Protein AF-A0A956Y000-F1 (afdb_monomer)

Mean predicted aligned error: 18.55 Å

Radius of gyration: 29.84 Å; Cα contacts (8 Å, |Δi|>4): 528; chains: 1; bounding box: 68×43×87 Å

Foldseek 3Di:
DDDDDDFQQVVLVVLQVQQVVQHKDKDQDADDQAPPLADHRKIWIWGHDDPVPDDQQWWFWFQDPVRGTDIWGFQDWDQDPVAIWTFTGTQLDPDGTDIGGPVGTRTTTPWIGDPNRTDDVCSSRDHPVVSVVVNCCPPVSVVVCVLVVLLVVLVVQLVDVVSLVVLLVPCVVQKDKDWDDPVCQVLLCVQLVHPDSVVVCVVCVVAVAKIKMFIDRVPHTQWIWIKGDDPPLEIEIDDTGGHSSCPSSCVSVNRVVVNVVVSVVVVRQKYKYKDAPVPVVVVVSCVVVQWDWDPPPPPPCVPDGRIIMTMDGD

Secondary structure (DSSP, 8-state):
-------HHHHHHHHHHHHHTT--EEEE--SSTTTTTS-TT-EEEEE---GGG--TT-EEEEE-TTS-EEEEEEEEEEEETTEEEEEEE-SS--S--EEEEGGGEEEEEEEEEETTEEPPHHHHT--HHHHHHHHSS-HHHHHHHTHHHHHHHHHHHTTSHHHHHHHHHHHHTTEEEEE--GGGHHHHHHHHT-SSHHHHHHHHTT-TT-EEEEEEETTEEEEEEEEEE-STTEEEEEEEEE-GGGTTSSHHHHHHHHHHHHHHHTT-SEEEEEEETT-HHHHHHHHTTTPEEE----GGGTTT--EEEEEEE-

Sequence (314 aa):
MRTIDINHADLINLSTDVLLQGGSLQITVHGSSMQPTIYDGDVVTLIPLAIPTLQPGDIILYTSRRKHAVLHRIIQRNETQNGVSFILRGDASSKGGDEVEADRIVGIVASVERHGHIVPHNIVSKPPNTIQRLQTVNLSQIRHNIKRGILLYHTRLTNRPIYRHLAKKCFATHVYCRLATQEDIDAICKLYGYDSVDAIRSVSAGISQSITIVALLGRQIIGAVDVYPNRDKHWWISGLMVRTLYRGMGIGKRLTMVALQKATDSQADNIGLYAAHGNVPAINLYRQLGFTEVSTIDSSRKEAFDRIKMIYKF

Nearest PDB structures (foldseek):
  1y9k-assembly3_C  TM=7.933E-01  e=1.881E-08  Bacillus cereus ATCC 14579
  8iym-assembly3_C  TM=8.391E-01  e=3.743E-08  Helicobacter pylori 26695
  7rb3-assembly1_A  TM=8.425E-01  e=1.760E-07  Homo sapiens
  8iym-assembly1_A  TM=7.785E-01  e=4.446E-08  Helicobacter pylori 26695
  8iym-assembly2_B  TM=8.334E-01  e=1.662E-07  Helicobacter pylori 26695

Structure (mmCIF, N/CA/C/O backbone):
data_AF-A0A956Y000-F1
#
_entry.id   AF-A0A956Y000-F1
#
loop_
_atom_site.group_PDB
_atom_site.id
_atom_site.type_symbol
_atom_site.label_atom_id
_atom_site.label_alt_id
_atom_site.label_comp_id
_atom_site.label_asym_id
_atom_site.label_entity_id
_atom_site.label_seq_id
_atom_site.pdbx_PDB_ins_code
_atom_site.Cartn_x
_atom_site.Cartn_y
_atom_site.Cartn_z
_atom_site.occupancy
_atom_site.B_iso_or_equiv
_atom_site.auth_seq_id
_atom_site.auth_comp_id
_atom_site.auth_asym_id
_atom_site.auth_atom_id
_atom_site.pdbx_PDB_model_num
ATOM 1 N N . MET A 1 1 ? -37.047 -2.336 9.068 1.00 48.31 1 MET A N 1
ATOM 2 C CA . MET A 1 1 ? -36.666 -1.574 10.278 1.00 48.31 1 MET A CA 1
ATOM 3 C C . MET A 1 1 ? -36.835 -0.090 9.971 1.00 48.31 1 MET A C 1
ATOM 5 O O . MET A 1 1 ? -36.567 0.278 8.834 1.00 48.31 1 MET A O 1
ATOM 9 N N . ARG A 1 2 ? -37.331 0.741 10.899 1.00 49.22 2 ARG A N 1
ATOM 10 C CA . ARG A 1 2 ? -37.334 2.208 10.730 1.00 49.22 2 ARG A CA 1
ATOM 11 C C . ARG A 1 2 ? -36.132 2.768 11.486 1.00 49.22 2 ARG A C 1
ATOM 13 O O . ARG A 1 2 ? -36.054 2.565 12.692 1.00 49.22 2 ARG A O 1
ATOM 20 N N . THR A 1 3 ? -35.219 3.429 10.785 1.00 58.72 3 THR A N 1
ATOM 21 C CA . THR A 1 3 ? -34.116 4.171 11.411 1.00 58.72 3 THR A CA 1
ATOM 22 C C . THR A 1 3 ? -34.661 5.485 11.966 1.00 58.72 3 THR A C 1
ATOM 24 O O . THR A 1 3 ? -35.498 6.117 11.322 1.00 58.72 3 THR A O 1
ATOM 27 N N . ILE A 1 4 ? -34.216 5.873 13.160 1.00 70.44 4 ILE A N 1
ATOM 28 C CA . ILE A 1 4 ? -34.570 7.142 13.800 1.00 70.44 4 ILE A CA 1
ATOM 29 C C . ILE A 1 4 ? -33.256 7.832 14.155 1.00 70.44 4 ILE A C 1
ATOM 31 O O . ILE A 1 4 ? -32.492 7.307 14.965 1.00 70.44 4 ILE A O 1
ATOM 35 N N . ASP A 1 5 ? -32.998 8.988 13.549 1.00 74.00 5 ASP A N 1
ATOM 36 C CA . ASP A 1 5 ? -31.839 9.806 13.895 1.00 74.00 5 ASP A CA 1
ATOM 37 C C . ASP A 1 5 ? -32.108 10.527 15.219 1.00 74.00 5 ASP A C 1
ATOM 39 O O . ASP A 1 5 ? -33.028 11.340 15.330 1.00 74.00 5 ASP A O 1
ATOM 43 N N . ILE A 1 6 ? -31.303 10.213 16.233 1.00 79.38 6 ILE A N 1
ATOM 44 C CA . ILE A 1 6 ? -31.372 10.800 17.575 1.00 79.38 6 ILE A CA 1
ATOM 45 C C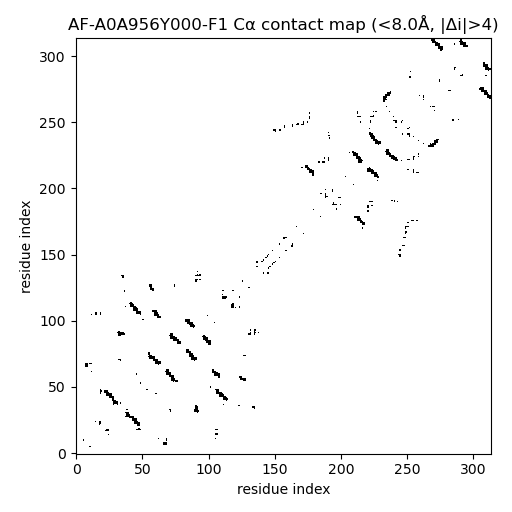 . ILE A 1 6 ? -29.996 11.324 17.985 1.00 79.38 6 ILE A C 1
ATOM 47 O O . ILE A 1 6 ? -28.962 10.793 17.576 1.00 79.38 6 ILE A O 1
ATOM 51 N N . ASN A 1 7 ? -29.964 12.388 18.790 1.00 84.94 7 ASN A N 1
ATOM 52 C CA . ASN A 1 7 ? -28.698 12.945 19.264 1.00 84.94 7 ASN A CA 1
ATOM 53 C C . ASN A 1 7 ? -28.057 12.047 20.343 1.00 84.94 7 ASN A C 1
ATOM 55 O O . ASN A 1 7 ? -28.685 11.146 20.898 1.00 84.94 7 ASN A O 1
ATOM 59 N N . HIS A 1 8 ? -26.790 12.313 20.672 1.00 85.94 8 HIS A N 1
ATOM 60 C CA . HIS A 1 8 ? -26.034 11.502 21.631 1.00 85.94 8 HIS A CA 1
ATOM 61 C C . HIS A 1 8 ? -26.642 11.420 23.042 1.00 85.94 8 HIS A C 1
ATOM 63 O O . HIS A 1 8 ? -26.410 10.419 23.714 1.00 85.94 8 HIS A O 1
ATOM 69 N N . ALA A 1 9 ? -27.359 12.446 23.513 1.00 80.94 9 ALA A N 1
ATOM 70 C CA . ALA A 1 9 ? -27.954 12.438 24.848 1.00 80.94 9 ALA A CA 1
ATOM 71 C C . ALA A 1 9 ? -29.221 11.573 24.872 1.00 80.94 9 ALA A C 1
ATOM 73 O O . ALA A 1 9 ? -29.351 10.696 25.725 1.00 80.94 9 ALA A O 1
ATOM 74 N N . ASP A 1 10 ? -30.094 11.746 23.877 1.00 82.62 10 ASP A N 1
ATOM 75 C CA . ASP A 1 10 ? -31.309 10.941 23.726 1.00 82.62 10 ASP A CA 1
ATOM 76 C C . ASP A 1 10 ? -30.976 9.466 23.470 1.00 82.62 10 ASP A C 1
ATOM 78 O O . ASP A 1 10 ? -31.623 8.582 24.028 1.00 82.62 10 ASP A O 1
ATOM 82 N N . LEU A 1 11 ? -29.909 9.190 22.709 1.00 85.06 11 LEU A N 1
ATOM 83 C CA . LEU A 1 11 ? -29.379 7.839 22.515 1.00 85.06 11 LEU A CA 1
ATOM 84 C C . LEU A 1 11 ? -28.971 7.178 23.836 1.00 85.06 11 LEU A C 1
ATOM 86 O O . LEU A 1 11 ? -29.258 5.998 24.032 1.00 85.06 11 LEU A O 1
ATOM 90 N N . ILE A 1 12 ? -28.311 7.908 24.741 1.00 86.62 12 ILE A N 1
ATOM 91 C CA . ILE A 1 12 ? -27.910 7.376 26.051 1.00 86.62 12 ILE A CA 1
ATOM 92 C C . ILE A 1 12 ? -29.128 7.111 26.929 1.00 86.62 12 ILE A C 1
ATOM 94 O O . ILE A 1 12 ? -29.213 6.027 27.502 1.00 86.62 12 ILE A O 1
ATOM 98 N N . ASN A 1 13 ? -30.078 8.045 26.994 1.00 82.38 13 ASN A N 1
ATOM 99 C CA . ASN A 1 13 ? -31.297 7.879 27.786 1.00 82.38 13 ASN A CA 1
ATOM 100 C C . ASN A 1 13 ? -32.108 6.669 27.292 1.00 82.38 13 ASN A C 1
ATOM 102 O O . ASN A 1 13 ? -32.340 5.735 28.055 1.00 82.38 13 ASN A O 1
ATOM 106 N N . LEU A 1 14 ? -32.415 6.615 25.990 1.00 79.12 14 LEU A N 1
ATOM 107 C CA . LEU A 1 14 ? -33.162 5.515 25.374 1.00 79.12 14 LEU A CA 1
ATOM 108 C C . LEU A 1 14 ? -32.456 4.162 25.541 1.00 79.12 14 LEU A C 1
ATOM 110 O O . LEU A 1 14 ? -33.105 3.161 25.838 1.00 79.12 14 LEU A O 1
ATOM 114 N N . SER A 1 15 ? -31.129 4.121 25.366 1.00 81.25 15 SER A N 1
ATOM 115 C CA . SER A 1 15 ? -30.356 2.895 25.602 1.00 81.25 15 SER A CA 1
ATOM 116 C C . SER A 1 15 ? -30.452 2.463 27.063 1.00 81.25 15 SER A C 1
ATOM 118 O O . SER A 1 15 ? -30.686 1.292 27.332 1.00 81.25 15 SER A O 1
ATOM 120 N N . THR A 1 16 ? -30.317 3.397 28.006 1.00 81.44 16 THR A N 1
ATOM 121 C CA . THR A 1 16 ? -30.394 3.107 29.444 1.00 81.44 16 THR A CA 1
ATOM 122 C C . THR A 1 16 ? -31.765 2.537 29.810 1.00 81.44 16 THR A C 1
ATOM 124 O O . THR A 1 16 ? -31.831 1.468 30.411 1.00 81.44 16 THR A O 1
ATOM 127 N N . ASP A 1 17 ? -32.854 3.174 29.372 1.00 76.44 17 ASP A N 1
ATOM 128 C CA . ASP A 1 17 ? -34.222 2.732 29.666 1.00 76.44 17 ASP A CA 1
ATOM 129 C C . ASP A 1 17 ? -34.522 1.332 29.102 1.00 76.44 17 ASP A C 1
ATOM 131 O O . ASP A 1 17 ? -35.048 0.472 29.812 1.00 76.44 17 ASP A O 1
ATOM 135 N N . VAL A 1 18 ? -34.150 1.070 27.841 1.00 73.25 18 VAL A N 1
ATOM 136 C CA . VAL A 1 18 ? -34.367 -0.234 27.187 1.00 73.25 18 VAL A CA 1
ATOM 137 C C . VAL A 1 18 ? -33.556 -1.343 27.862 1.00 73.25 18 VAL A C 1
ATOM 139 O O . VAL A 1 18 ? -34.070 -2.442 28.075 1.00 73.25 18 VAL A O 1
ATOM 142 N N . LEU A 1 19 ? -32.295 -1.071 28.208 1.00 74.06 19 LEU A N 1
ATOM 143 C CA . LEU A 1 19 ? -31.383 -2.073 28.761 1.00 74.06 19 LEU A CA 1
ATOM 144 C C . LEU A 1 19 ? -31.667 -2.351 30.248 1.00 74.06 19 LEU A C 1
ATOM 146 O O . LEU A 1 19 ? -31.573 -3.504 30.669 1.00 74.06 19 LEU A O 1
ATOM 150 N N . LEU A 1 20 ? -32.104 -1.352 31.026 1.00 70.81 20 LEU A N 1
ATOM 151 C CA . LEU A 1 20 ? -32.586 -1.546 32.404 1.00 70.81 20 LEU A CA 1
ATOM 152 C C . LEU A 1 20 ? -33.858 -2.405 32.467 1.00 70.81 20 LEU A C 1
ATOM 154 O O . LEU A 1 20 ? -34.042 -3.154 33.424 1.00 70.81 20 LEU A O 1
ATOM 158 N N . GLN A 1 21 ? -34.712 -2.348 31.441 1.00 72.25 21 GLN A N 1
ATOM 159 C CA . GLN A 1 21 ? -35.891 -3.216 31.310 1.00 72.25 21 GLN A CA 1
ATOM 160 C C . GLN A 1 21 ? -35.557 -4.638 30.815 1.00 72.25 21 GLN A C 1
ATOM 162 O O . GLN A 1 21 ? -36.461 -5.436 30.572 1.00 72.25 21 GLN A O 1
ATOM 167 N N . GLY A 1 22 ? -34.273 -4.979 30.649 1.00 63.72 22 GLY A N 1
ATOM 168 C CA . GLY A 1 22 ? -33.839 -6.282 30.140 1.00 63.72 22 GLY A CA 1
ATOM 169 C C . GLY A 1 22 ? -33.958 -6.440 28.617 1.00 63.72 22 GLY A C 1
ATOM 170 O O . GLY A 1 22 ? -33.739 -7.534 28.098 1.00 63.72 22 GLY A O 1
ATOM 171 N N . GLY A 1 23 ? -34.312 -5.371 27.897 1.00 61.09 23 GLY A N 1
ATOM 172 C CA . GLY A 1 23 ? -34.415 -5.356 26.441 1.00 61.09 23 GLY A CA 1
ATOM 173 C C . GLY A 1 23 ? -33.054 -5.338 25.743 1.00 61.09 23 GLY A C 1
ATOM 174 O O . GLY A 1 23 ? -32.001 -5.300 26.371 1.00 61.09 23 GLY A O 1
ATOM 175 N N . SER A 1 24 ? -33.073 -5.333 24.410 1.00 73.88 24 SER A N 1
ATOM 176 C CA . SER A 1 24 ? -31.879 -5.130 23.579 1.00 73.88 24 SER A CA 1
ATOM 177 C C . SER A 1 24 ? -32.138 -4.024 22.563 1.00 73.88 24 SER A C 1
ATOM 179 O O . SER A 1 24 ? -33.273 -3.851 22.114 1.00 73.88 24 SER A O 1
ATOM 181 N N . LEU A 1 25 ? -31.099 -3.269 22.206 1.00 80.38 25 LEU A N 1
ATOM 182 C CA . LEU A 1 25 ? -31.204 -2.142 21.279 1.00 80.38 25 LEU A CA 1
ATOM 183 C C . LEU A 1 25 ? -30.205 -2.294 20.133 1.00 80.38 25 LEU A C 1
ATOM 185 O O . LEU A 1 25 ? -29.027 -2.555 20.367 1.00 80.38 25 LEU A O 1
ATOM 189 N N . GLN A 1 26 ? -30.663 -2.091 18.898 1.00 84.31 26 GLN A N 1
ATOM 190 C CA . GLN A 1 26 ? -29.790 -2.004 17.729 1.00 84.31 26 GLN A CA 1
ATOM 191 C C . GLN A 1 26 ? -29.532 -0.547 17.359 1.00 84.31 26 GLN A C 1
ATOM 193 O O . GLN A 1 26 ? -30.474 0.234 17.225 1.00 84.31 26 GLN A O 1
ATOM 198 N N . ILE A 1 27 ? -28.261 -0.190 17.175 1.00 90.00 27 ILE A N 1
ATOM 199 C CA . ILE A 1 27 ? -27.838 1.170 16.820 1.00 90.00 27 ILE A CA 1
ATOM 200 C C . ILE A 1 27 ? -26.884 1.128 15.624 1.00 90.00 27 ILE A C 1
ATOM 202 O O . ILE A 1 27 ? -26.036 0.240 15.533 1.00 90.00 27 ILE A O 1
ATOM 206 N N . THR A 1 28 ? -27.019 2.083 14.702 1.00 91.00 28 THR A N 1
ATOM 207 C CA . THR A 1 28 ? -26.044 2.269 13.613 1.00 91.00 28 THR A CA 1
ATOM 208 C C . THR A 1 28 ? -24.860 3.061 14.153 1.00 91.00 28 THR A C 1
ATOM 210 O O . THR A 1 28 ? -25.041 4.073 14.831 1.00 91.00 28 THR A O 1
ATOM 213 N N . VAL A 1 29 ? -23.644 2.585 13.900 1.00 91.50 29 VAL A N 1
ATOM 214 C CA . VAL A 1 29 ? -22.420 3.200 14.414 1.00 91.50 29 VAL A CA 1
ATOM 215 C C . VAL A 1 29 ? -21.896 4.232 13.429 1.00 91.50 29 VAL A C 1
ATOM 217 O O . VAL A 1 29 ? -21.730 3.946 12.245 1.00 91.50 29 VAL A O 1
ATOM 220 N N . HIS A 1 30 ? -21.568 5.415 13.947 1.00 87.31 30 HIS A N 1
ATOM 221 C CA . HIS A 1 30 ? -20.929 6.481 13.185 1.00 87.31 30 HIS A CA 1
ATOM 222 C C . HIS A 1 30 ? -19.532 6.795 13.727 1.00 87.31 30 HIS A C 1
ATOM 224 O O . HIS A 1 30 ? -19.323 6.901 14.938 1.00 87.31 30 HIS A O 1
ATOM 230 N N . GLY A 1 31 ? -18.573 6.965 12.817 1.00 83.12 31 GLY A N 1
ATOM 231 C CA . GLY A 1 31 ? -17.178 7.286 13.110 1.00 83.12 31 GLY A CA 1
ATOM 232 C C . GLY A 1 31 ? -16.188 6.127 12.939 1.00 83.12 31 GLY A C 1
ATOM 233 O O . GLY A 1 31 ? -16.515 5.011 12.542 1.00 83.12 31 GLY A O 1
ATOM 234 N N . SER A 1 32 ? -14.912 6.413 13.215 1.00 85.31 32 SER A N 1
ATOM 235 C CA . SER A 1 32 ? -13.786 5.510 12.926 1.00 85.31 32 SER A CA 1
ATOM 236 C C . SER A 1 32 ? -13.008 5.031 14.156 1.00 85.31 32 SER A C 1
ATOM 238 O O . SER A 1 32 ? -12.028 4.301 13.998 1.00 85.31 32 SER A O 1
ATOM 240 N N . SER A 1 33 ? -13.406 5.426 15.371 1.00 86.50 33 SER A N 1
ATOM 241 C CA . SER A 1 33 ? -12.685 5.104 16.616 1.00 86.50 33 SER A CA 1
ATOM 242 C C . SER A 1 33 ? -12.686 3.618 16.969 1.00 86.50 33 SER A C 1
ATOM 244 O O . SER A 1 33 ? -11.909 3.214 17.821 1.00 86.50 33 SER A O 1
ATOM 246 N N . MET A 1 34 ? -13.532 2.796 16.341 1.00 87.69 34 MET A N 1
ATOM 247 C CA . MET A 1 34 ? -13.590 1.356 16.608 1.00 87.69 34 MET A CA 1
ATOM 248 C C . MET A 1 34 ? -13.020 0.468 15.485 1.00 87.69 34 MET A C 1
ATOM 250 O O . MET A 1 34 ? -13.133 -0.761 15.528 1.00 87.69 34 MET A O 1
ATOM 254 N N . GLN A 1 35 ? -12.340 1.056 14.494 1.00 86.50 35 GLN A N 1
ATOM 255 C CA . GLN A 1 35 ? -11.757 0.296 13.382 1.00 86.50 35 GLN A CA 1
ATOM 256 C C . GLN A 1 35 ? -10.493 -0.485 13.803 1.00 86.50 35 GLN A C 1
ATOM 258 O O . GLN A 1 35 ? -9.659 0.028 14.547 1.00 86.50 35 GLN A O 1
ATOM 263 N N . PRO A 1 36 ? -10.266 -1.719 13.309 1.00 84.88 36 PRO A N 1
ATOM 264 C CA . PRO A 1 36 ? -11.001 -2.413 12.250 1.00 84.88 36 PRO A CA 1
ATOM 265 C C . PRO A 1 36 ? -12.109 -3.350 12.768 1.00 84.88 36 PRO A C 1
ATOM 267 O O . PRO A 1 36 ? -12.564 -4.215 12.022 1.00 84.88 36 PRO A O 1
ATOM 270 N N . THR A 1 37 ? -12.504 -3.255 14.039 1.00 85.19 37 THR A N 1
ATOM 271 C CA . THR A 1 37 ? -13.524 -4.149 14.606 1.00 85.19 37 THR A CA 1
ATOM 272 C C . THR A 1 37 ? -14.914 -3.729 14.147 1.00 85.19 37 THR A C 1
ATOM 274 O O . THR A 1 37 ? -15.640 -4.548 13.583 1.00 85.19 37 THR A O 1
ATOM 277 N N . ILE A 1 38 ? -15.233 -2.446 14.329 1.00 85.94 38 ILE A N 1
ATOM 278 C CA . ILE A 1 38 ? -16.494 -1.807 13.945 1.00 85.94 38 ILE A CA 1
ATOM 279 C C . ILE A 1 38 ? -16.162 -0.648 12.995 1.00 85.94 38 ILE A C 1
ATOM 281 O O . ILE A 1 38 ? -15.224 0.116 13.244 1.00 85.94 38 ILE A O 1
ATOM 285 N N . TYR A 1 39 ? -16.898 -0.540 11.895 1.00 86.06 39 TYR A N 1
ATOM 286 C CA . TYR A 1 39 ? -16.794 0.530 10.905 1.00 86.06 39 TYR A CA 1
ATOM 287 C C . TYR A 1 39 ? -18.016 1.446 10.960 1.00 86.06 39 TYR A C 1
ATOM 289 O O . TYR A 1 39 ? -19.063 1.088 11.491 1.00 86.06 39 TYR A O 1
ATOM 297 N N . ASP A 1 40 ? -17.861 2.627 10.370 1.00 88.38 40 ASP A N 1
ATOM 298 C CA . ASP A 1 40 ? -18.968 3.530 10.073 1.00 88.38 40 ASP A CA 1
ATOM 299 C C . ASP A 1 40 ? -20.020 2.797 9.219 1.00 88.38 40 ASP A C 1
ATOM 301 O O . ASP A 1 40 ? -19.671 2.152 8.226 1.00 88.38 40 ASP A O 1
ATOM 305 N N . GLY A 1 41 ? -21.283 2.847 9.644 1.00 89.69 41 GLY A N 1
ATOM 306 C CA . GLY A 1 41 ? -22.400 2.136 9.020 1.00 89.69 41 GLY A CA 1
ATOM 307 C C . GLY A 1 41 ? -22.609 0.682 9.470 1.00 89.69 41 GLY A C 1
ATOM 308 O O . GLY A 1 41 ? -23.603 0.082 9.063 1.00 89.69 41 GLY A O 1
ATOM 309 N N . ASP A 1 42 ? -21.742 0.104 10.313 1.00 92.00 42 ASP A N 1
ATOM 310 C CA . ASP A 1 42 ? -22.055 -1.171 10.978 1.00 92.00 42 ASP A CA 1
ATOM 311 C C . ASP A 1 42 ? -23.216 -0.976 11.974 1.00 92.00 42 ASP A C 1
ATOM 313 O O . ASP A 1 42 ? -23.326 0.065 12.629 1.00 92.00 42 ASP A O 1
ATOM 317 N N . VAL A 1 43 ? -24.052 -2.000 12.148 1.00 89.69 43 VAL A N 1
ATOM 318 C CA . VAL A 1 43 ? -25.107 -2.025 13.175 1.00 89.69 43 VAL A CA 1
ATOM 319 C C . VAL A 1 43 ? -24.620 -2.854 14.358 1.00 89.69 43 VAL A C 1
ATOM 321 O O . VAL A 1 43 ? -24.122 -3.961 14.171 1.00 89.69 43 VAL A O 1
ATOM 324 N N . VAL A 1 44 ? -24.759 -2.354 15.586 1.00 91.12 44 VAL A N 1
ATOM 325 C CA . VAL A 1 44 ? -24.415 -3.116 16.798 1.00 91.12 44 VAL A CA 1
ATOM 326 C C . VAL A 1 44 ? -25.641 -3.384 17.650 1.00 91.12 44 VAL A C 1
ATOM 328 O O . VAL A 1 44 ? -26.490 -2.510 17.813 1.00 91.12 44 VAL A O 1
ATOM 331 N N . THR A 1 45 ? -25.714 -4.591 18.213 1.00 82.56 45 THR A N 1
ATOM 332 C CA . THR A 1 45 ? -26.757 -4.971 19.173 1.00 82.56 45 THR A CA 1
ATOM 333 C C . THR A 1 45 ? -26.207 -4.837 20.587 1.00 82.56 45 THR A C 1
ATOM 335 O O . THR A 1 45 ? -25.252 -5.527 20.952 1.00 82.56 45 THR A O 1
ATOM 338 N N . LEU A 1 46 ? -26.815 -3.957 21.376 1.00 81.88 46 LEU A N 1
ATOM 339 C CA . LEU A 1 46 ? -26.551 -3.769 22.798 1.00 81.88 46 LEU A CA 1
ATOM 340 C C . LEU A 1 46 ? -27.486 -4.653 23.624 1.00 81.88 46 LEU A C 1
ATOM 342 O O . LEU A 1 46 ? -28.679 -4.734 23.325 1.00 81.88 46 LEU A O 1
ATOM 346 N N . ILE A 1 47 ? -26.946 -5.282 24.666 1.00 73.44 47 ILE A N 1
ATOM 347 C CA . ILE A 1 47 ? -27.696 -6.094 25.634 1.00 73.44 47 ILE A CA 1
ATOM 348 C C . ILE A 1 47 ? -27.452 -5.601 27.071 1.00 73.44 47 ILE A C 1
ATOM 350 O O . ILE A 1 47 ? -26.474 -4.874 27.306 1.00 73.44 47 ILE A O 1
ATOM 354 N N . PRO A 1 48 ? -28.325 -5.965 28.032 1.00 70.50 48 PRO A N 1
ATOM 355 C CA . PRO A 1 48 ? -28.171 -5.591 29.431 1.00 70.50 48 PRO A CA 1
ATOM 356 C C . PRO A 1 48 ? -26.850 -6.119 29.986 1.00 70.50 48 PRO A C 1
ATOM 358 O O . PRO A 1 48 ? -26.382 -7.197 29.612 1.00 70.50 48 PRO A O 1
ATOM 361 N N . LEU A 1 49 ? -26.248 -5.351 30.887 1.00 71.06 49 LEU A N 1
ATOM 362 C CA . LEU A 1 49 ? -24.930 -5.638 31.439 1.00 71.06 49 LEU A CA 1
ATOM 363 C C . LEU A 1 49 ? -25.013 -6.011 32.919 1.00 71.06 49 LEU A C 1
ATOM 365 O O . LEU A 1 49 ? -25.768 -5.416 33.685 1.00 71.06 49 LEU A O 1
ATOM 369 N N . ALA A 1 50 ? -24.164 -6.943 33.340 1.00 65.00 50 ALA A N 1
ATOM 370 C CA . ALA A 1 50 ? -23.843 -7.150 34.743 1.00 65.00 50 ALA A CA 1
ATOM 371 C C . ALA A 1 50 ? -22.394 -6.695 34.964 1.00 65.00 50 ALA A C 1
ATOM 373 O O . ALA A 1 50 ? -21.468 -7.281 34.413 1.00 65.00 50 ALA A O 1
ATOM 374 N N . ILE A 1 51 ? -22.170 -5.654 35.774 1.00 66.25 51 ILE A N 1
ATOM 375 C CA . ILE A 1 51 ? -20.816 -5.127 36.042 1.00 66.25 51 ILE A CA 1
ATOM 376 C C . ILE A 1 51 ? -19.808 -6.218 36.483 1.00 66.25 51 ILE A C 1
ATOM 378 O O . ILE A 1 51 ? -18.665 -6.164 36.022 1.00 66.25 51 ILE A O 1
ATOM 382 N N . PRO A 1 52 ? -20.179 -7.238 37.293 1.00 60.69 52 PRO A N 1
ATOM 383 C CA . PRO A 1 52 ? -19.269 -8.334 37.644 1.00 60.69 52 PRO A CA 1
ATOM 384 C C . PRO A 1 52 ? -18.834 -9.223 36.470 1.00 60.69 52 PRO A C 1
ATOM 386 O O . PRO A 1 52 ? -17.825 -9.913 36.589 1.00 60.69 52 PRO A O 1
ATOM 389 N N . THR A 1 53 ? -19.570 -9.240 35.352 1.00 71.88 53 THR A N 1
ATOM 390 C CA . THR A 1 53 ? -19.241 -10.071 34.180 1.00 71.88 53 THR A CA 1
ATOM 391 C C . THR A 1 53 ? -18.413 -9.336 33.128 1.00 71.88 53 THR A C 1
ATOM 393 O O . THR A 1 53 ? -17.985 -9.979 32.176 1.00 71.88 53 THR A O 1
ATOM 396 N N . LEU A 1 54 ? -18.178 -8.025 33.277 1.00 80.94 54 LEU A N 1
ATOM 397 C CA . LEU A 1 54 ? -17.382 -7.234 32.332 1.00 80.94 54 LEU A CA 1
ATOM 398 C C . LEU A 1 54 ? -15.889 -7.576 32.419 1.00 80.94 54 LEU A C 1
ATOM 400 O O . LEU A 1 54 ? -15.280 -7.494 33.489 1.00 80.94 54 LEU A O 1
ATOM 404 N N . GLN A 1 55 ? -15.280 -7.898 31.279 1.00 80.81 55 GLN A N 1
ATOM 405 C CA . GLN A 1 55 ? -13.888 -8.332 31.171 1.00 80.81 55 GLN A CA 1
ATOM 406 C C . GLN A 1 55 ? -13.075 -7.498 30.162 1.00 80.81 55 GLN A C 1
ATOM 408 O O . GLN A 1 55 ? -13.616 -6.950 29.198 1.00 80.81 55 GLN A O 1
ATOM 413 N N . PRO A 1 56 ? -11.740 -7.408 30.333 1.00 86.12 56 PRO A N 1
ATOM 414 C CA . PRO A 1 56 ? -10.852 -6.856 29.315 1.00 86.12 56 PRO A CA 1
ATOM 415 C C . PRO A 1 56 ? -11.003 -7.591 27.977 1.00 86.12 56 PRO A C 1
ATOM 417 O O . PRO A 1 56 ? -10.702 -8.778 27.864 1.00 86.12 56 PRO A O 1
ATOM 420 N N . GLY A 1 57 ? -11.437 -6.866 26.950 1.00 82.88 57 GLY A N 1
ATOM 421 C CA . GLY A 1 57 ? -11.841 -7.424 25.663 1.00 82.88 57 GLY A CA 1
ATOM 422 C C . GLY A 1 57 ? -13.268 -7.054 25.268 1.00 82.88 57 GLY A C 1
ATOM 423 O O . GLY A 1 57 ? -13.510 -6.923 24.071 1.00 82.88 57 GLY A O 1
ATOM 424 N N . ASP A 1 58 ? -14.170 -6.800 26.216 1.00 85.25 58 ASP A N 1
ATOM 425 C CA . ASP A 1 58 ? -15.551 -6.413 25.907 1.00 85.25 58 ASP A CA 1
ATOM 426 C C . ASP A 1 58 ? -15.624 -5.029 25.253 1.00 85.25 58 ASP A C 1
ATOM 428 O O . ASP A 1 58 ? -14.786 -4.160 25.507 1.00 85.25 58 ASP A O 1
ATOM 432 N N . ILE A 1 59 ? -16.639 -4.812 24.412 1.00 91.69 59 ILE A N 1
ATOM 433 C CA . ILE A 1 59 ? -16.962 -3.500 23.839 1.00 91.69 59 ILE A CA 1
ATOM 434 C C . ILE A 1 59 ? -18.245 -3.012 24.495 1.00 91.69 59 ILE A C 1
ATOM 436 O O . ILE A 1 59 ? -19.256 -3.712 24.477 1.00 91.69 59 ILE A O 1
ATOM 440 N N . ILE A 1 60 ? -18.207 -1.804 25.044 1.00 92.31 60 ILE A N 1
ATOM 441 C CA . ILE A 1 60 ? -19.316 -1.224 25.796 1.00 92.31 60 ILE A CA 1
ATOM 442 C C . ILE A 1 60 ? -19.703 0.149 25.252 1.00 92.31 60 ILE A C 1
ATOM 444 O O . ILE A 1 60 ? -18.852 0.908 24.783 1.00 92.31 60 ILE A O 1
ATOM 448 N N . LEU A 1 61 ? -20.993 0.468 25.353 1.00 93.06 61 LEU A N 1
ATOM 449 C CA . LEU A 1 61 ? -21.502 1.828 25.237 1.00 93.06 61 LEU A CA 1
ATOM 450 C C . LEU A 1 61 ? -21.335 2.524 26.590 1.00 93.06 61 LEU A C 1
ATOM 452 O O . LEU A 1 61 ? -21.783 2.003 27.611 1.00 93.06 61 LEU A O 1
ATOM 456 N N . TYR A 1 62 ? -20.725 3.706 26.598 1.00 93.12 62 TYR A N 1
ATOM 457 C CA . TYR A 1 62 ? -20.588 4.537 27.793 1.00 93.12 62 TYR A CA 1
ATOM 458 C C . TYR A 1 62 ? -20.809 6.020 27.484 1.00 93.12 62 TYR A C 1
ATOM 460 O O . TYR A 1 62 ? -20.685 6.478 26.343 1.00 93.12 62 TYR A O 1
ATOM 468 N N . THR A 1 63 ? -21.096 6.790 28.533 1.00 91.31 63 THR A N 1
ATOM 469 C CA . THR A 1 63 ? -21.195 8.251 28.447 1.00 91.31 63 THR A CA 1
ATOM 470 C C . THR A 1 63 ? -19.824 8.886 28.666 1.00 91.31 63 THR A C 1
ATOM 472 O O . THR A 1 63 ? -19.301 8.911 29.785 1.00 91.31 63 THR A O 1
ATOM 475 N N . SER A 1 64 ? -19.230 9.451 27.613 1.00 88.31 64 SER A N 1
ATOM 476 C CA . SER A 1 64 ? -17.942 10.164 27.681 1.00 88.31 64 SER A CA 1
ATOM 477 C C . SER A 1 64 ? -18.004 11.443 28.534 1.00 88.31 64 SER A C 1
ATOM 479 O O . SER A 1 64 ? -19.080 11.953 28.847 1.00 88.31 64 SER A O 1
ATOM 481 N N . ARG A 1 65 ? -16.847 12.019 28.915 1.00 83.81 65 ARG A N 1
ATOM 482 C CA . ARG A 1 65 ? -16.801 13.252 29.746 1.00 83.81 65 ARG A CA 1
ATOM 483 C C . ARG A 1 65 ? -17.489 14.461 29.088 1.00 83.81 65 ARG A C 1
ATOM 485 O O . ARG A 1 65 ? -17.850 15.399 29.785 1.00 83.81 65 ARG A O 1
ATOM 492 N N . ARG A 1 66 ? -17.701 14.427 27.766 1.00 82.81 66 ARG A N 1
ATOM 493 C CA . ARG A 1 66 ? -18.415 15.458 26.992 1.00 82.81 66 ARG A CA 1
ATOM 494 C C . ARG A 1 66 ? -19.915 15.164 26.818 1.00 82.81 66 ARG A C 1
ATOM 496 O O . ARG A 1 66 ? -20.549 15.811 25.998 1.00 82.81 66 ARG A O 1
ATOM 503 N N . LYS A 1 67 ? -20.473 14.191 27.554 1.00 82.88 67 LYS A N 1
ATOM 504 C CA . LYS A 1 67 ? -21.855 13.681 27.411 1.00 82.88 67 LYS A CA 1
ATOM 505 C C . LYS A 1 67 ? -22.184 13.102 26.025 1.00 82.88 67 LYS A C 1
ATOM 507 O O . LYS A 1 67 ? -23.344 13.046 25.636 1.00 82.88 67 LYS A O 1
ATOM 512 N N . HIS A 1 68 ? -21.175 12.662 25.271 1.00 87.38 68 HIS A N 1
ATOM 513 C CA . HIS A 1 68 ? -21.402 11.932 24.021 1.00 87.38 68 HIS A CA 1
ATOM 514 C C . HIS A 1 68 ? -21.465 10.427 24.293 1.00 87.38 68 HIS A C 1
ATOM 516 O O . HIS A 1 68 ? -20.659 9.921 25.083 1.00 87.38 68 HIS A O 1
ATOM 522 N N . ALA A 1 69 ? -22.363 9.740 23.589 1.00 90.00 69 ALA A N 1
ATOM 523 C CA . ALA A 1 69 ? -22.421 8.288 23.492 1.00 90.00 69 ALA A CA 1
ATOM 524 C C . ALA A 1 69 ? -21.183 7.764 22.752 1.00 90.00 69 ALA A C 1
ATOM 526 O O . ALA A 1 69 ? -20.925 8.186 21.623 1.00 90.00 69 ALA A O 1
ATOM 527 N N . VAL A 1 70 ? -20.409 6.873 23.375 1.00 93.00 70 VAL A N 1
ATOM 528 C CA . VAL A 1 70 ? -19.179 6.326 22.785 1.00 93.00 70 VAL A CA 1
ATOM 529 C C . VAL A 1 70 ? -19.129 4.814 22.982 1.00 93.00 70 VAL A C 1
ATOM 531 O O . VAL A 1 70 ? -19.369 4.317 24.078 1.00 93.00 70 VAL A O 1
ATOM 534 N N . LEU A 1 71 ? -18.794 4.088 21.914 1.00 93.31 71 LEU A N 1
ATOM 535 C CA . LEU A 1 71 ? -18.451 2.667 21.960 1.00 93.31 71 LEU A CA 1
ATOM 536 C C . LEU A 1 71 ? -16.935 2.535 22.064 1.00 93.31 71 LEU A C 1
ATOM 538 O O . LEU A 1 71 ? -16.246 2.950 21.137 1.00 93.31 71 LEU A O 1
ATOM 542 N N . HIS A 1 72 ? -16.418 1.949 23.144 1.00 93.44 72 HIS A N 1
ATOM 543 C CA . HIS A 1 72 ? -14.993 1.629 23.295 1.00 93.44 72 HIS A CA 1
ATOM 544 C C . HIS A 1 72 ? -14.792 0.250 23.932 1.00 93.44 72 HIS A C 1
ATOM 546 O O . HIS A 1 72 ? -15.694 -0.319 24.546 1.00 93.44 72 HIS A O 1
ATOM 552 N N . ARG A 1 73 ? -13.583 -0.291 23.775 1.00 92.00 73 ARG A N 1
ATOM 553 C CA . ARG A 1 73 ? -13.170 -1.576 24.335 1.00 92.00 73 ARG A CA 1
ATOM 554 C C . ARG A 1 73 ? -12.605 -1.415 25.741 1.00 92.00 73 ARG A C 1
ATOM 556 O O . ARG A 1 73 ? -11.778 -0.531 25.973 1.00 92.00 73 ARG A O 1
ATOM 563 N N . ILE A 1 74 ? -12.971 -2.318 26.646 1.00 91.12 74 ILE A N 1
ATOM 564 C CA . ILE A 1 74 ? -12.334 -2.460 27.956 1.00 91.12 74 ILE A CA 1
ATOM 565 C C . ILE A 1 74 ? -10.916 -3.003 27.750 1.00 91.12 74 ILE A C 1
ATOM 567 O O . ILE A 1 74 ? -10.725 -4.113 27.254 1.00 91.12 74 ILE A O 1
ATOM 571 N N . ILE A 1 75 ? -9.906 -2.221 28.128 1.00 89.38 75 ILE A N 1
ATOM 572 C CA . ILE A 1 75 ? -8.491 -2.620 28.067 1.00 89.38 75 ILE A CA 1
ATOM 573 C C . ILE A 1 75 ? -8.013 -3.147 29.421 1.00 89.38 75 ILE A C 1
ATOM 575 O O . ILE A 1 75 ? -7.173 -4.043 29.471 1.00 89.38 75 ILE A O 1
ATOM 579 N N . GLN A 1 76 ? -8.560 -2.601 30.507 1.00 89.50 76 GLN A N 1
ATOM 580 C CA . GLN A 1 76 ? -8.228 -2.947 31.883 1.00 89.50 76 GLN A CA 1
ATOM 581 C C . GLN A 1 76 ? -9.445 -2.686 32.779 1.00 89.50 76 GLN A C 1
ATOM 583 O O . GLN A 1 76 ? -10.196 -1.739 32.542 1.00 89.50 76 GLN A O 1
ATOM 588 N N . ARG A 1 77 ? -9.622 -3.528 33.798 1.00 90.00 77 ARG A N 1
ATOM 589 C CA . ARG A 1 77 ? -10.606 -3.384 34.877 1.00 90.00 77 ARG A CA 1
ATOM 590 C C . ARG A 1 77 ? -9.826 -3.152 36.166 1.00 90.00 77 ARG A C 1
ATOM 592 O O . ARG A 1 77 ? -8.923 -3.932 36.462 1.00 90.00 77 ARG A O 1
ATOM 599 N N . ASN A 1 78 ? -10.152 -2.089 36.887 1.00 89.56 78 ASN A N 1
ATOM 600 C CA . ASN A 1 78 ? -9.545 -1.727 38.159 1.00 89.56 78 ASN A CA 1
ATOM 601 C C . ASN A 1 78 ? -10.592 -1.919 39.257 1.00 89.56 78 ASN A C 1
ATOM 603 O O . ASN A 1 78 ? -11.692 -1.378 39.167 1.00 89.56 78 ASN A O 1
ATOM 607 N N . GLU A 1 79 ? -10.250 -2.662 40.303 1.00 90.19 79 GLU A N 1
ATOM 608 C CA . GLU A 1 79 ? -11.054 -2.730 41.524 1.00 90.19 79 GLU A CA 1
ATOM 609 C C . GLU A 1 79 ? -10.303 -2.006 42.639 1.00 90.19 79 GLU A C 1
ATOM 611 O O . GLU A 1 79 ? -9.114 -2.241 42.863 1.00 90.19 79 GLU A O 1
ATOM 616 N N . THR A 1 80 ? -10.994 -1.105 43.328 1.00 81.75 80 THR A N 1
ATOM 617 C CA . THR A 1 80 ? -10.470 -0.364 44.477 1.00 81.75 80 THR A CA 1
ATOM 618 C C . THR A 1 80 ? -11.474 -0.428 45.624 1.00 81.75 80 THR A C 1
ATOM 620 O O . THR A 1 80 ? -12.626 -0.814 45.435 1.00 81.75 80 THR A O 1
ATOM 623 N N . GLN A 1 81 ? -11.074 0.014 46.818 1.00 78.81 81 GLN A N 1
ATOM 624 C CA . GLN A 1 81 ? -11.996 0.143 47.956 1.00 78.81 81 GLN A CA 1
ATOM 625 C C . GLN A 1 81 ? -13.167 1.111 47.685 1.00 78.81 81 GLN A C 1
ATOM 627 O O . GLN A 1 81 ? -14.187 1.025 48.360 1.00 78.81 81 GLN A O 1
ATOM 632 N N . ASN A 1 82 ? -13.039 1.993 46.685 1.00 75.06 82 ASN A N 1
ATOM 633 C CA . ASN A 1 82 ? -14.039 3.001 46.333 1.00 75.06 82 ASN A CA 1
ATOM 634 C C . 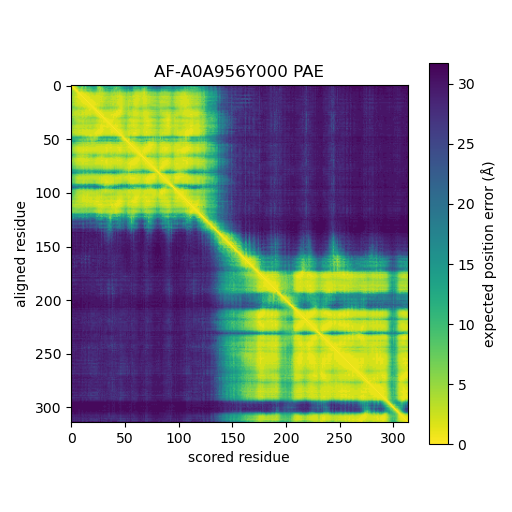ASN A 1 82 ? -14.973 2.572 45.184 1.00 75.06 82 ASN A C 1
ATOM 636 O O . ASN A 1 82 ? -15.884 3.323 44.847 1.00 75.06 82 ASN A O 1
ATOM 640 N N . GLY A 1 83 ? -14.759 1.400 44.571 1.00 85.44 83 GLY A N 1
ATOM 641 C CA . GLY A 1 83 ? -15.568 0.911 43.451 1.00 85.44 83 GLY A CA 1
ATOM 642 C C . GLY A 1 83 ? -14.758 0.285 42.313 1.00 85.44 83 GLY A C 1
ATOM 643 O O . GLY A 1 83 ? -13.574 -0.033 42.460 1.00 85.44 83 GLY A O 1
ATOM 644 N N . VAL A 1 84 ? -15.429 0.100 41.172 1.00 89.50 84 VAL A N 1
ATOM 645 C CA . VAL A 1 84 ? -14.876 -0.511 39.954 1.00 89.50 84 VAL A CA 1
ATOM 646 C C . VAL A 1 84 ? -14.790 0.536 38.844 1.00 89.50 84 VAL A C 1
ATOM 648 O O . VAL A 1 84 ? -15.824 1.020 38.376 1.00 89.50 84 VAL A O 1
ATOM 651 N N . SER A 1 85 ? -13.571 0.816 38.381 1.00 92.25 85 SER A N 1
ATOM 652 C CA . SER A 1 85 ? -13.309 1.654 37.206 1.00 92.25 85 SER A CA 1
ATOM 653 C C . SER A 1 85 ? -12.770 0.808 36.048 1.00 92.25 85 SER A C 1
ATOM 655 O O . SER A 1 85 ? -12.232 -0.292 36.222 1.00 92.25 85 SER A O 1
ATOM 657 N N . PHE A 1 86 ? -12.925 1.308 34.827 1.00 91.81 86 PHE A N 1
ATOM 658 C CA . PHE A 1 86 ? -12.466 0.646 33.614 1.00 91.81 86 PHE A CA 1
ATOM 659 C C . PHE A 1 86 ? -11.639 1.610 32.767 1.00 91.81 86 PHE A C 1
ATOM 661 O O . PHE A 1 86 ? -12.023 2.762 32.561 1.00 91.81 86 PHE A O 1
ATOM 668 N N . ILE A 1 87 ? -10.521 1.123 32.225 1.00 92.38 87 ILE A N 1
ATOM 669 C CA . ILE A 1 87 ? -9.746 1.852 31.219 1.00 92.38 87 ILE A CA 1
ATOM 670 C C . ILE A 1 87 ? -10.289 1.474 29.848 1.00 92.38 87 ILE A C 1
ATOM 672 O O . ILE A 1 87 ? -10.045 0.373 29.342 1.00 92.38 87 ILE A O 1
ATOM 676 N N . LEU A 1 88 ? -11.026 2.402 29.251 1.00 91.88 88 LEU A N 1
ATOM 677 C CA . LEU A 1 88 ? -11.657 2.245 27.952 1.00 91.88 88 LEU A CA 1
ATOM 678 C C . LEU A 1 88 ? -10.778 2.843 26.863 1.00 91.88 88 LEU A C 1
ATOM 680 O O . LEU A 1 88 ? -10.165 3.899 27.030 1.00 91.88 88 LEU A O 1
ATOM 684 N N . ARG A 1 89 ? -10.718 2.183 25.712 1.00 89.38 89 ARG A N 1
ATOM 685 C CA . ARG A 1 89 ? -10.001 2.705 24.551 1.00 89.38 89 ARG A CA 1
ATOM 686 C C . ARG A 1 89 ? -10.742 2.363 23.281 1.00 89.38 89 ARG A C 1
ATOM 688 O O . ARG A 1 89 ? -11.278 1.264 23.137 1.00 89.38 89 ARG A O 1
ATOM 695 N N . GLY A 1 90 ? -10.698 3.289 22.335 1.00 88.19 90 GLY A N 1
ATOM 696 C CA . GLY A 1 90 ? -10.970 2.946 20.957 1.00 88.19 90 GLY A CA 1
ATOM 697 C C . GLY A 1 90 ? -10.068 1.811 20.501 1.00 88.19 90 GLY A C 1
ATOM 698 O O . GLY A 1 90 ? -8.898 1.700 20.878 1.00 88.19 90 GLY A O 1
ATOM 699 N N . ASP A 1 91 ? -10.612 1.028 19.590 1.00 85.50 91 ASP A N 1
ATOM 700 C CA . ASP A 1 91 ? -9.784 0.456 18.552 1.00 85.50 91 ASP A CA 1
ATOM 701 C C . ASP A 1 91 ? -9.155 1.624 17.710 1.00 85.50 91 ASP A C 1
ATOM 703 O O . ASP A 1 91 ? -9.265 2.806 18.047 1.00 85.50 91 ASP A O 1
ATOM 707 N N . ALA A 1 92 ? -8.338 1.338 16.698 1.00 79.00 92 ALA A N 1
ATOM 708 C CA . ALA A 1 92 ? -7.433 2.270 15.987 1.00 79.00 92 ALA A CA 1
ATOM 709 C C . ALA A 1 92 ? -6.406 3.089 16.830 1.00 79.00 92 ALA A C 1
ATOM 711 O O . ALA A 1 92 ? -5.371 3.499 16.298 1.00 79.00 92 ALA A O 1
ATOM 712 N N . SER A 1 93 ? -6.648 3.335 18.120 1.00 77.50 93 SER A N 1
ATOM 713 C CA . SER A 1 93 ? -5.967 4.327 18.959 1.00 77.50 93 SER A CA 1
ATOM 714 C C . SER A 1 93 ? -4.772 3.718 19.695 1.00 77.50 93 SER A C 1
ATOM 716 O O . SER A 1 93 ? -4.917 2.870 20.573 1.00 77.50 93 SER A O 1
ATOM 718 N N . SER A 1 94 ? -3.559 4.164 19.363 1.00 58.12 94 SER A N 1
ATOM 719 C CA . SER A 1 94 ? -2.314 3.559 19.867 1.00 58.12 94 SER A CA 1
ATOM 720 C C . SER A 1 94 ? -1.817 4.098 21.217 1.00 58.12 94 SER A C 1
ATOM 722 O O . SER A 1 94 ? -0.883 3.533 21.787 1.00 58.12 94 SER A O 1
ATOM 724 N N . LYS A 1 95 ? -2.411 5.179 21.740 1.00 61.78 95 LYS A N 1
ATOM 725 C CA . LYS A 1 95 ? -2.064 5.820 23.022 1.00 61.78 95 LYS A CA 1
ATOM 726 C C . LYS A 1 95 ? -3.315 6.404 23.689 1.00 61.78 95 LYS A C 1
ATOM 728 O O . LYS A 1 95 ? -4.276 6.726 22.999 1.00 61.78 95 LYS A O 1
ATOM 733 N N . GLY A 1 96 ? -3.257 6.591 25.009 1.00 67.56 96 GLY A N 1
ATOM 734 C CA . GLY A 1 96 ? -4.362 7.128 25.814 1.00 67.56 96 GLY A CA 1
ATOM 735 C C . GLY A 1 96 ? -5.405 6.077 26.200 1.00 67.56 96 GLY A C 1
ATOM 736 O O . GLY A 1 96 ? -5.308 4.913 25.820 1.00 67.56 96 GLY A O 1
ATOM 737 N N . GLY A 1 97 ? -6.384 6.476 26.997 1.00 76.81 97 GLY A N 1
ATOM 738 C CA . GLY A 1 97 ? -7.510 5.655 27.435 1.00 76.81 97 GLY A CA 1
ATOM 739 C C . GLY A 1 97 ? -8.340 6.466 28.419 1.00 76.81 97 GLY A C 1
ATOM 740 O O . GLY A 1 97 ? -7.767 7.175 29.245 1.00 76.81 97 GLY A O 1
ATOM 741 N N . ASP A 1 98 ? -9.659 6.398 28.300 1.00 85.25 98 ASP A N 1
ATOM 742 C CA . ASP A 1 98 ? -10.561 7.050 29.241 1.00 85.25 98 ASP A CA 1
ATOM 743 C C . ASP A 1 98 ? -10.715 6.142 30.460 1.00 85.25 98 ASP A C 1
ATOM 745 O O . ASP A 1 98 ? -11.172 5.009 30.326 1.00 85.25 98 ASP A O 1
ATOM 749 N N . GLU A 1 99 ? -10.365 6.634 31.648 1.00 91.75 99 GLU A N 1
ATOM 750 C CA . GLU A 1 99 ? -10.819 6.009 32.890 1.00 91.75 99 GLU A CA 1
ATOM 751 C C . GLU A 1 99 ? -12.272 6.413 33.158 1.00 91.75 99 GLU A C 1
ATOM 753 O O . GLU A 1 99 ? -12.618 7.606 33.147 1.00 91.75 99 GLU A O 1
ATOM 758 N N . VAL A 1 100 ? -13.121 5.398 33.322 1.00 91.75 100 VAL A N 1
ATOM 759 C CA . VAL A 1 100 ? -14.577 5.508 33.405 1.00 91.75 100 VAL A CA 1
ATOM 760 C C . VAL A 1 100 ? -15.088 4.602 34.518 1.00 91.75 100 VAL A C 1
ATOM 762 O O . VAL A 1 100 ? -14.820 3.402 34.525 1.00 91.75 100 VAL A O 1
ATOM 765 N N . GLU A 1 101 ? -15.836 5.190 35.444 1.00 91.56 101 GLU A N 1
ATOM 766 C CA . GLU A 1 101 ? -16.524 4.477 36.519 1.00 91.56 101 GLU A CA 1
ATOM 767 C C . GLU A 1 101 ? -17.672 3.606 35.982 1.00 91.56 101 GLU A C 1
ATOM 769 O O . GLU A 1 101 ? -18.273 3.902 34.943 1.00 91.56 101 GLU A O 1
ATOM 774 N N . ALA A 1 102 ? -17.981 2.524 36.700 1.00 88.06 102 ALA A N 1
ATOM 775 C CA . ALA A 1 102 ? -19.013 1.554 36.328 1.00 88.06 102 ALA A CA 1
ATOM 776 C C . ALA A 1 102 ? -20.408 2.164 36.066 1.00 88.06 102 ALA A C 1
ATOM 778 O O . ALA A 1 102 ? -21.144 1.656 35.223 1.00 88.06 102 ALA A O 1
ATOM 779 N N . ASP A 1 103 ? -20.761 3.253 36.753 1.00 88.12 103 ASP A N 1
ATOM 780 C CA . ASP A 1 103 ? -22.059 3.944 36.670 1.00 88.12 103 ASP A CA 1
ATOM 781 C C . ASP A 1 103 ? -22.318 4.646 35.324 1.00 88.12 103 ASP A C 1
ATOM 783 O O . ASP A 1 103 ? -23.458 4.954 34.980 1.00 88.12 103 ASP A O 1
ATOM 787 N N . ARG A 1 104 ? -21.267 4.890 34.536 1.00 89.62 104 ARG A N 1
ATOM 788 C CA . ARG A 1 104 ? -21.344 5.560 33.227 1.00 89.62 104 ARG A CA 1
ATOM 789 C C . ARG A 1 104 ? -21.410 4.596 32.049 1.00 89.62 104 ARG A C 1
ATOM 791 O O . ARG A 1 104 ? -21.451 5.053 30.899 1.00 89.62 104 ARG A O 1
ATOM 798 N N . ILE A 1 105 ? -21.390 3.295 32.328 1.00 90.12 105 ILE A N 1
ATOM 799 C CA . ILE A 1 105 ? -21.539 2.220 31.351 1.00 90.12 105 ILE A CA 1
ATOM 800 C C . ILE A 1 105 ? -23.033 1.958 31.144 1.00 90.12 105 ILE A C 1
ATOM 802 O O . ILE A 1 105 ? -23.777 1.776 32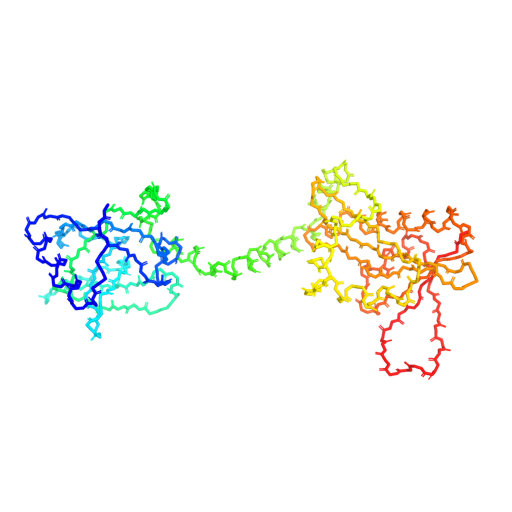.099 1.00 90.12 105 ILE A O 1
ATOM 806 N N . VAL A 1 106 ? -23.461 1.938 29.883 1.00 88.12 106 VAL A N 1
ATOM 807 C CA . VAL A 1 106 ? -24.877 1.880 29.493 1.00 88.12 106 VAL A CA 1
ATOM 808 C C . VAL A 1 106 ? -25.268 0.510 28.943 1.00 88.12 106 VAL A C 1
ATOM 810 O O . VAL A 1 106 ? -26.367 0.037 29.207 1.00 88.12 106 VAL A O 1
ATOM 813 N N . GLY A 1 107 ? -24.377 -0.154 28.200 1.00 83.62 107 GLY A N 1
ATOM 814 C CA . GLY A 1 107 ? -24.654 -1.452 27.574 1.00 83.62 107 GLY A CA 1
ATOM 815 C C . GLY A 1 107 ? -23.392 -2.161 27.098 1.00 83.62 107 GLY A C 1
ATOM 816 O O . GLY A 1 107 ? -22.378 -1.510 26.845 1.00 83.62 107 GLY A O 1
ATOM 817 N N . ILE A 1 108 ? -23.461 -3.483 26.930 1.00 86.62 108 ILE A N 1
ATOM 818 C CA . ILE A 1 108 ? -22.411 -4.284 26.280 1.00 86.62 108 ILE A CA 1
ATOM 819 C C . ILE A 1 108 ? -22.846 -4.683 24.864 1.00 86.62 108 ILE A C 1
ATOM 821 O O . ILE A 1 108 ? -24.010 -5.001 24.626 1.00 86.62 108 ILE A O 1
ATOM 825 N N . VAL A 1 109 ? -21.913 -4.652 23.910 1.00 88.50 109 VAL A N 1
ATOM 826 C CA . VAL A 1 109 ? -22.140 -5.086 22.525 1.00 88.50 109 VAL A CA 1
ATOM 827 C C . VAL A 1 109 ? -22.126 -6.613 22.453 1.00 88.50 109 VAL A C 1
ATOM 829 O O . VAL A 1 109 ? -21.079 -7.234 22.619 1.00 88.50 109 VAL A O 1
ATOM 832 N N . ALA A 1 110 ? -23.276 -7.215 22.146 1.00 77.12 110 ALA A N 1
ATOM 833 C CA . ALA A 1 110 ? -23.411 -8.657 21.931 1.00 77.12 110 ALA A CA 1
ATOM 834 C C . ALA A 1 110 ? -23.041 -9.086 20.504 1.00 77.12 110 ALA A C 1
ATOM 836 O O . ALA A 1 110 ? -22.499 -10.169 20.287 1.00 77.12 110 ALA A O 1
ATOM 837 N N . SER A 1 111 ? -23.355 -8.249 19.512 1.00 78.62 111 SER A N 1
ATOM 838 C CA . SER A 1 111 ? -23.092 -8.539 18.103 1.00 78.62 111 SER A CA 1
ATOM 839 C C . SER A 1 111 ? -22.845 -7.271 17.292 1.00 78.62 111 SER A C 1
ATOM 841 O O . SER A 1 111 ? -23.297 -6.180 17.644 1.00 78.62 111 SER A O 1
ATOM 843 N N . VAL A 1 112 ? -22.119 -7.442 16.189 1.00 86.12 112 VAL A N 1
ATOM 844 C CA . VAL A 1 112 ? -21.867 -6.421 15.169 1.00 86.12 112 VAL A CA 1
ATOM 845 C C . VAL A 1 112 ? -22.318 -7.011 13.837 1.00 86.12 112 VAL A C 1
ATOM 847 O O . VAL A 1 112 ? -21.964 -8.147 13.524 1.00 86.12 112 VAL A O 1
ATOM 850 N N . GLU A 1 113 ? -23.077 -6.262 13.054 1.00 83.44 113 GLU A N 1
ATOM 851 C CA . GLU A 1 113 ? -23.551 -6.630 11.725 1.00 83.44 113 GLU A CA 1
ATOM 852 C C . GLU A 1 113 ? -22.972 -5.664 10.687 1.00 83.44 113 GLU A C 1
ATOM 854 O O . GLU A 1 113 ? -23.001 -4.446 10.862 1.00 83.44 113 GLU A O 1
ATOM 859 N N . ARG A 1 114 ? -22.442 -6.218 9.594 1.00 87.44 114 ARG A N 1
ATOM 860 C CA . ARG A 1 114 ? -21.834 -5.479 8.486 1.00 87.44 114 ARG A CA 1
ATOM 861 C C . ARG A 1 114 ? -22.441 -5.931 7.168 1.00 87.44 114 ARG A C 1
ATOM 863 O O . ARG A 1 114 ? -22.297 -7.093 6.795 1.00 87.44 114 ARG A O 1
ATOM 870 N N . HIS A 1 115 ? -23.085 -5.012 6.450 1.00 85.94 115 HIS A N 1
ATOM 871 C CA . HIS A 1 115 ? -23.766 -5.282 5.175 1.00 85.94 115 HIS A CA 1
ATOM 872 C C . HIS A 1 115 ? -24.734 -6.491 5.226 1.00 85.94 115 HIS A C 1
ATOM 874 O O . HIS A 1 115 ? -24.733 -7.311 4.311 1.00 85.94 115 HIS A O 1
ATOM 880 N N . GLY A 1 116 ? -25.527 -6.645 6.295 1.00 80.12 116 GLY A N 1
ATOM 881 C CA . GLY A 1 116 ? -26.456 -7.778 6.446 1.00 80.12 116 GLY A CA 1
ATOM 882 C C . GLY A 1 116 ? -25.842 -9.063 7.022 1.00 80.12 116 GLY A C 1
ATOM 883 O O . GLY A 1 116 ? -26.523 -10.085 7.099 1.00 80.12 116 GLY A O 1
ATOM 884 N N . HIS A 1 117 ? -24.559 -9.055 7.403 1.00 79.69 117 HIS A N 1
ATOM 885 C CA . HIS A 1 117 ? -23.854 -10.236 7.906 1.00 79.69 117 HIS A CA 1
ATOM 886 C C . HIS A 1 117 ? -23.277 -10.017 9.308 1.00 79.69 117 HIS A C 1
ATOM 888 O O . HIS A 1 117 ? -22.551 -9.052 9.548 1.00 79.69 117 HIS A O 1
ATOM 894 N N . ILE A 1 118 ? -23.532 -10.958 10.222 1.00 74.38 118 ILE A N 1
ATOM 895 C CA . ILE A 1 118 ? -22.953 -10.948 11.571 1.00 74.38 118 ILE A CA 1
ATOM 896 C C . ILE A 1 118 ? -21.428 -11.110 11.479 1.00 74.38 118 ILE A C 1
ATOM 898 O O . ILE A 1 118 ? -20.915 -12.079 10.915 1.00 74.38 118 ILE A O 1
ATOM 902 N N . VAL A 1 119 ? -20.696 -10.168 12.069 1.00 74.94 119 VAL A N 1
ATOM 903 C CA . VAL A 1 119 ? -19.240 -10.215 12.208 1.00 74.94 119 VAL A CA 1
ATOM 904 C C . VAL A 1 119 ? -18.879 -11.292 13.243 1.00 74.94 119 VAL A C 1
ATOM 906 O O . VAL A 1 119 ? -19.383 -11.243 14.367 1.00 74.94 119 VAL A O 1
ATOM 909 N N . PRO A 1 120 ? -17.993 -12.254 12.920 1.00 69.25 120 PRO A N 1
ATOM 910 C CA . PRO A 1 120 ? -17.602 -13.316 13.843 1.00 69.25 120 PRO A CA 1
ATOM 911 C C . PRO A 1 120 ? -17.156 -12.811 15.226 1.00 69.25 120 PRO A C 1
ATOM 913 O O . PRO A 1 120 ? -16.296 -11.935 15.332 1.00 69.25 120 PRO A O 1
ATOM 916 N N . HIS A 1 121 ? -17.690 -13.417 16.294 1.00 57.97 121 HIS A N 1
ATOM 917 C CA . HIS A 1 121 ? -17.420 -13.037 17.691 1.00 57.97 121 HIS A CA 1
ATOM 918 C C . HIS A 1 121 ? -15.920 -12.978 18.016 1.00 57.97 121 HIS A C 1
ATOM 920 O O . HIS A 1 121 ? -15.463 -12.090 18.726 1.00 57.97 121 HIS A O 1
ATOM 926 N N . ASN A 1 122 ? -15.115 -13.872 17.434 1.00 54.84 122 ASN A N 1
ATOM 927 C CA . ASN A 1 122 ? -13.661 -13.893 17.604 1.00 54.84 122 ASN A CA 1
ATOM 928 C C . ASN A 1 122 ? -12.922 -12.688 16.982 1.00 54.84 122 ASN A C 1
ATOM 930 O O . ASN A 1 122 ? -11.706 -12.600 17.130 1.00 54.84 122 ASN A O 1
ATOM 934 N N . ILE A 1 123 ? -13.609 -11.794 16.264 1.00 55.72 123 ILE A N 1
ATOM 935 C CA . ILE A 1 123 ? -13.127 -10.469 15.845 1.00 55.72 123 ILE A CA 1
ATOM 936 C C . ILE A 1 123 ? -13.541 -9.423 16.885 1.00 55.72 123 ILE A C 1
ATOM 938 O O . ILE A 1 123 ? -12.721 -8.587 17.260 1.00 55.72 123 ILE A O 1
ATOM 942 N N . VAL A 1 124 ? -14.776 -9.521 17.386 1.00 57.88 124 VAL A N 1
ATOM 943 C CA . VAL A 1 124 ? -15.353 -8.629 18.400 1.00 57.88 124 VAL A CA 1
ATOM 944 C C . VAL A 1 124 ? -14.636 -8.760 19.748 1.00 57.88 124 VAL A C 1
ATOM 946 O O . VAL A 1 124 ? -14.402 -7.738 20.377 1.00 57.88 124 VAL A O 1
ATOM 949 N N . SER A 1 125 ? -14.200 -9.959 20.156 1.00 50.78 125 SER A N 1
ATOM 950 C CA . SER A 1 125 ? -13.688 -10.268 21.507 1.00 50.78 125 SER A CA 1
ATOM 951 C C . SER A 1 125 ? -12.161 -10.462 21.621 1.00 50.78 125 SER A C 1
ATOM 953 O O . SER A 1 125 ? -11.686 -11.199 22.487 1.00 50.78 125 SER A O 1
ATOM 955 N N . LYS A 1 126 ? -11.349 -9.890 20.718 1.00 51.09 126 LYS A N 1
ATOM 956 C CA . LYS A 1 126 ? -9.882 -10.088 20.756 1.00 51.09 126 LYS A CA 1
ATOM 957 C C . LYS A 1 126 ? -9.218 -9.304 21.903 1.00 51.09 126 LYS A C 1
ATOM 959 O O . LYS A 1 126 ? -9.578 -8.151 22.135 1.00 51.09 126 LYS A O 1
ATOM 964 N N . PRO A 1 127 ? -8.176 -9.854 22.559 1.00 47.47 127 PRO A N 1
ATOM 965 C CA . PRO A 1 127 ? -7.477 -9.143 23.624 1.00 47.47 127 PRO A CA 1
ATOM 966 C C . PRO A 1 127 ? -6.715 -7.912 23.084 1.00 47.47 127 PRO A C 1
ATOM 968 O O . PRO A 1 127 ? -6.176 -7.974 21.968 1.00 47.47 127 PRO A O 1
ATOM 971 N N . PRO A 1 128 ? -6.585 -6.825 23.877 1.00 47.78 128 PRO A N 1
ATOM 972 C CA . PRO A 1 128 ? -6.078 -5.513 23.445 1.00 47.78 128 PRO A CA 1
ATOM 973 C C . PRO A 1 128 ? -4.813 -5.536 22.578 1.00 47.78 128 PRO A C 1
ATOM 975 O O . PRO A 1 128 ? -4.735 -4.900 21.524 1.00 47.78 128 PRO A O 1
ATOM 978 N N . ASN A 1 129 ? -3.827 -6.335 22.986 1.00 42.19 129 ASN A N 1
ATOM 979 C CA . ASN A 1 129 ? -2.510 -6.397 22.347 1.00 42.19 129 ASN A CA 1
ATOM 980 C C . ASN A 1 129 ? -2.549 -7.065 20.959 1.00 42.19 129 ASN A C 1
ATOM 982 O O . ASN A 1 129 ? -1.674 -6.831 20.123 1.00 42.19 129 ASN A O 1
ATOM 986 N N . THR A 1 130 ? -3.576 -7.876 20.685 1.00 40.31 130 THR A N 1
ATOM 987 C CA . THR A 1 130 ? -3.774 -8.513 19.375 1.00 40.31 130 THR A CA 1
ATOM 988 C C . THR A 1 130 ? -4.403 -7.540 18.386 1.00 40.31 130 THR A C 1
ATOM 990 O O . THR A 1 130 ? -4.029 -7.547 17.216 1.00 40.31 130 THR A O 1
ATOM 993 N N . ILE A 1 131 ? -5.297 -6.655 18.838 1.00 43.41 131 ILE A N 1
ATOM 994 C CA . ILE A 1 131 ? -5.904 -5.652 17.956 1.00 43.41 131 ILE A CA 1
ATOM 995 C C . ILE A 1 131 ? -4.971 -4.456 17.743 1.00 43.41 131 ILE A C 1
ATOM 997 O O . ILE A 1 131 ? -4.883 -3.960 16.627 1.00 43.41 131 ILE A O 1
ATOM 1001 N N . GLN A 1 132 ? -4.120 -4.096 18.708 1.00 37.03 132 GLN A N 1
ATOM 1002 C CA . GLN A 1 132 ? -3.029 -3.138 18.459 1.00 37.03 132 GLN A CA 1
ATOM 1003 C C . GLN A 1 132 ? -1.995 -3.667 17.442 1.00 37.03 132 GLN A C 1
ATOM 1005 O O . GLN A 1 132 ? -1.496 -2.902 16.610 1.00 37.03 132 GLN A O 1
ATOM 1010 N N . ARG A 1 133 ? -1.747 -4.988 17.398 1.00 36.12 133 ARG A N 1
ATOM 1011 C CA . ARG A 1 133 ? -1.020 -5.646 16.288 1.00 36.12 133 ARG A CA 1
ATOM 1012 C C . ARG A 1 133 ? -1.768 -5.605 14.944 1.00 36.12 133 ARG A C 1
ATOM 1014 O O . ARG A 1 133 ? -1.134 -5.803 13.912 1.00 36.12 133 ARG A O 1
ATOM 1021 N N . LEU A 1 134 ? -3.073 -5.328 14.944 1.00 36.19 134 LEU A N 1
ATOM 1022 C CA . LEU A 1 134 ? -3.914 -5.113 13.757 1.00 36.19 134 LEU A CA 1
ATOM 1023 C C . LEU A 1 134 ? -4.165 -3.614 13.443 1.00 36.19 134 LEU A C 1
ATOM 1025 O O . LEU A 1 134 ? -4.622 -3.326 12.344 1.00 36.19 134 LEU A O 1
ATOM 1029 N N . GLN A 1 135 ? -3.815 -2.675 14.342 1.00 34.69 135 GLN A N 1
ATOM 1030 C CA . GLN A 1 135 ? -4.101 -1.219 14.252 1.00 34.69 135 GLN A CA 1
ATOM 1031 C C . GLN A 1 135 ? -2.884 -0.289 14.192 1.00 34.69 135 GLN A C 1
ATOM 1033 O O . GLN A 1 135 ? -2.971 0.794 13.620 1.00 34.69 135 GLN A O 1
ATOM 1038 N N . THR A 1 136 ? -1.709 -0.716 14.677 1.00 32.03 136 THR A N 1
ATOM 1039 C CA . THR A 1 136 ? -0.409 -0.134 14.234 1.00 32.03 136 THR A CA 1
ATOM 1040 C C . THR A 1 136 ? -0.277 -0.139 12.704 1.00 32.03 136 THR A C 1
ATOM 1042 O O . THR A 1 136 ? 0.493 0.597 12.086 1.00 32.03 136 THR A O 1
ATOM 1045 N N . VAL A 1 137 ? -1.104 -0.975 12.101 1.00 39.22 137 VAL A N 1
ATOM 1046 C CA . VAL A 1 137 ? -1.482 -1.086 10.720 1.00 39.22 137 VAL A CA 1
ATOM 1047 C C . VAL A 1 137 ? -2.805 -0.270 10.534 1.00 39.22 137 VAL A C 1
ATOM 1049 O O . VAL A 1 137 ? -3.901 -0.792 10.668 1.00 39.22 137 VAL A O 1
ATOM 1052 N N . ASN A 1 138 ? -2.726 1.040 10.241 1.00 33.47 138 ASN A N 1
ATOM 1053 C CA . ASN A 1 138 ? -3.874 1.930 9.886 1.00 33.47 138 ASN A CA 1
ATOM 1054 C C . ASN A 1 138 ? -4.319 1.626 8.446 1.00 33.47 138 ASN A C 1
ATOM 1056 O O . ASN A 1 138 ? -3.451 1.700 7.609 1.00 33.47 138 ASN A O 1
ATOM 1060 N N . LEU A 1 139 ? -5.565 1.298 8.068 1.00 33.91 139 LEU A N 1
ATOM 1061 C CA . LEU A 1 139 ? -5.870 0.654 6.756 1.00 33.91 139 LEU A CA 1
ATOM 1062 C C . LEU A 1 139 ? -5.323 1.303 5.462 1.00 33.91 139 LEU A C 1
ATOM 1064 O O . LEU A 1 139 ? -4.941 0.563 4.545 1.00 33.91 139 LEU A O 1
ATOM 1068 N N . SER A 1 140 ? -5.170 2.627 5.386 1.00 34.12 140 SER A N 1
ATOM 1069 C CA . SER A 1 140 ? -4.437 3.274 4.283 1.00 34.12 140 SER A CA 1
ATOM 1070 C C . SER A 1 140 ? -2.923 3.108 4.459 1.00 34.12 140 SER A C 1
ATOM 1072 O O . SER A 1 140 ? -2.246 2.651 3.539 1.00 34.12 140 SER A O 1
ATOM 1074 N N . GLN A 1 141 ? -2.408 3.312 5.673 1.00 31.61 141 GLN A N 1
ATOM 1075 C CA . GLN A 1 141 ? -1.079 2.892 6.126 1.00 31.61 141 GLN A CA 1
ATOM 1076 C C . GLN A 1 141 ? -0.876 1.357 6.223 1.00 31.61 141 GLN A C 1
ATOM 1078 O O . GLN A 1 141 ? 0.250 0.952 6.425 1.00 31.61 141 GLN A O 1
ATOM 1083 N N . ILE A 1 142 ? -1.868 0.470 6.044 1.00 36.03 142 ILE A N 1
ATOM 1084 C CA . ILE A 1 142 ? -1.743 -0.990 5.867 1.00 36.03 142 ILE A CA 1
ATOM 1085 C C . ILE A 1 142 ? -1.5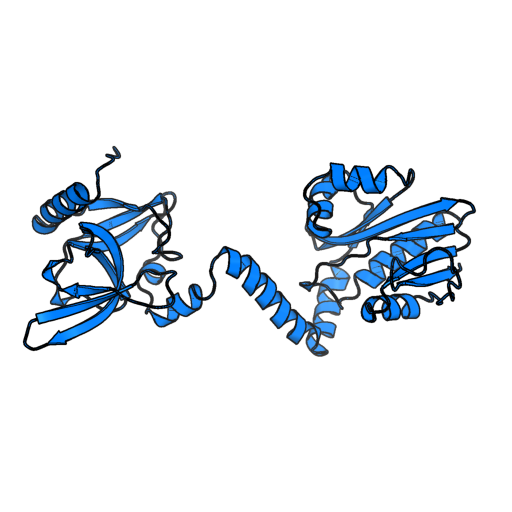37 -1.188 4.391 1.00 36.03 142 ILE A C 1
ATOM 1087 O O . ILE A 1 142 ? -0.538 -1.730 3.945 1.00 36.03 142 ILE A O 1
ATOM 1091 N N . ARG A 1 143 ? -2.435 -0.656 3.572 1.00 33.09 143 ARG A N 1
ATOM 1092 C CA . ARG A 1 143 ? -2.213 -0.658 2.135 1.00 33.09 143 ARG A CA 1
ATOM 1093 C C . ARG A 1 143 ? -0.941 0.104 1.757 1.00 33.09 143 ARG A C 1
ATOM 1095 O O . ARG A 1 143 ? -0.469 -0.131 0.659 1.00 33.09 143 ARG A O 1
ATOM 1102 N N . HIS A 1 144 ? -0.332 0.891 2.652 1.00 30.98 144 HIS A N 1
ATOM 1103 C CA . HIS A 1 144 ? 0.986 1.510 2.496 1.00 30.98 144 HIS A CA 1
ATOM 1104 C C . HIS A 1 144 ? 2.121 0.886 3.345 1.00 30.98 144 HIS A C 1
ATOM 1106 O O . HIS A 1 144 ? 3.243 0.952 2.875 1.00 30.98 144 HIS A O 1
ATOM 1112 N N . ASN A 1 145 ? 1.900 0.216 4.492 1.00 30.44 145 ASN A N 1
ATOM 1113 C CA . ASN A 1 145 ? 2.919 -0.446 5.359 1.00 30.44 145 ASN A CA 1
ATOM 1114 C C . ASN A 1 145 ? 2.813 -1.977 5.422 1.00 30.44 145 ASN A C 1
ATOM 1116 O O . ASN A 1 145 ? 3.704 -2.618 5.952 1.00 30.44 145 ASN A O 1
ATOM 1120 N N . ILE A 1 146 ? 1.792 -2.573 4.820 1.00 36.53 146 ILE A N 1
ATOM 1121 C CA . ILE A 1 146 ? 1.812 -3.893 4.182 1.00 36.53 146 ILE A CA 1
ATOM 1122 C C . ILE A 1 146 ? 2.189 -3.730 2.708 1.00 36.53 146 ILE A C 1
ATOM 1124 O O . ILE A 1 146 ? 2.959 -4.559 2.259 1.00 36.53 146 ILE A O 1
ATOM 1128 N N . LYS A 1 147 ? 1.854 -2.654 1.960 1.00 31.88 147 LYS A N 1
ATOM 1129 C CA . LYS A 1 147 ? 2.610 -2.434 0.698 1.00 31.88 147 LYS A CA 1
ATOM 1130 C C . LYS A 1 147 ? 4.074 -2.158 0.981 1.00 31.88 147 LYS A C 1
ATOM 1132 O O . LYS A 1 147 ? 4.844 -2.878 0.387 1.00 31.88 147 LYS A O 1
ATOM 1137 N N . ARG A 1 148 ? 4.470 -1.235 1.880 1.00 30.45 148 ARG A N 1
ATOM 1138 C CA . ARG A 1 148 ? 5.868 -1.039 2.344 1.00 30.45 148 ARG A CA 1
ATOM 1139 C C . ARG A 1 148 ? 6.370 -2.188 3.212 1.00 30.45 148 ARG A C 1
ATOM 1141 O O . ARG A 1 148 ? 7.567 -2.391 3.257 1.00 30.45 148 ARG A O 1
ATOM 1148 N N . GLY A 1 149 ? 5.508 -2.944 3.882 1.00 34.34 149 GLY A N 1
ATOM 1149 C CA . GLY A 1 149 ? 5.900 -4.086 4.716 1.00 34.34 149 GLY A CA 1
ATOM 1150 C C . GLY A 1 149 ? 6.244 -5.280 3.857 1.00 34.34 149 GLY A C 1
ATOM 1151 O O . GLY A 1 149 ? 7.362 -5.752 3.928 1.00 34.34 149 GLY A O 1
ATOM 1152 N N . ILE A 1 150 ? 5.354 -5.673 2.947 1.00 38.41 150 ILE A N 1
ATOM 1153 C CA . ILE A 1 150 ? 5.663 -6.570 1.831 1.00 38.41 150 ILE A CA 1
ATOM 1154 C C . ILE A 1 150 ? 6.746 -5.937 0.949 1.00 38.41 150 ILE A C 1
ATOM 1156 O O . ILE A 1 150 ? 7.583 -6.682 0.482 1.00 38.41 150 ILE A O 1
ATOM 1160 N N . LEU A 1 151 ? 6.850 -4.607 0.789 1.00 31.22 151 LEU A N 1
ATOM 1161 C CA . LEU A 1 151 ? 7.964 -3.975 0.062 1.00 31.22 151 LEU A CA 1
ATOM 1162 C C . LEU A 1 151 ? 9.277 -4.270 0.751 1.00 31.22 151 LEU A C 1
ATOM 1164 O O . LEU A 1 151 ? 10.145 -4.758 0.075 1.00 31.22 151 LEU A O 1
ATOM 1168 N N . LEU A 1 152 ? 9.422 -3.985 2.048 1.00 30.97 152 LEU A N 1
ATOM 1169 C CA . LEU A 1 152 ? 10.653 -4.077 2.839 1.00 30.97 152 LEU A CA 1
ATOM 1170 C C . LEU A 1 152 ? 10.976 -5.525 3.219 1.00 30.97 152 LEU A C 1
ATOM 1172 O O . LEU A 1 152 ? 12.143 -5.897 3.283 1.00 30.97 152 LEU A O 1
ATOM 1176 N N . TYR A 1 153 ? 9.956 -6.352 3.436 1.00 36.16 153 TYR A N 1
ATOM 1177 C CA . TYR A 1 153 ? 10.054 -7.795 3.637 1.00 36.16 153 TYR A CA 1
ATOM 1178 C C . TYR A 1 153 ? 10.373 -8.494 2.311 1.00 36.16 153 TYR A C 1
ATOM 1180 O O . TYR A 1 153 ? 11.241 -9.357 2.315 1.00 36.16 153 TYR A O 1
ATOM 1188 N N . HIS A 1 154 ? 9.833 -8.047 1.164 1.00 37.84 154 HIS A N 1
ATOM 1189 C CA . HIS A 1 154 ? 10.390 -8.388 -0.152 1.00 37.84 154 HIS A CA 1
ATOM 1190 C C . HIS A 1 154 ? 11.791 -7.798 -0.307 1.00 37.84 154 HIS A C 1
ATOM 1192 O O . HIS A 1 154 ? 12.672 -8.567 -0.605 1.00 37.84 154 HIS A O 1
ATOM 1198 N N . THR A 1 155 ? 12.107 -6.534 -0.022 1.00 38.28 155 THR A N 1
ATOM 1199 C CA . THR A 1 155 ? 13.470 -5.994 -0.206 1.00 38.28 155 THR A CA 1
ATOM 1200 C C . THR A 1 155 ? 14.482 -6.771 0.642 1.00 38.28 155 THR A C 1
ATOM 1202 O O . THR A 1 155 ? 15.630 -6.918 0.239 1.00 38.28 155 THR A O 1
ATOM 1205 N N . ARG A 1 156 ? 14.064 -7.343 1.781 1.00 40.47 156 ARG A N 1
ATOM 1206 C CA . ARG A 1 156 ? 14.844 -8.298 2.584 1.00 40.47 156 ARG A CA 1
ATOM 1207 C C . ARG A 1 156 ? 14.846 -9.724 1.993 1.00 40.47 156 ARG A C 1
ATOM 1209 O O . ARG A 1 156 ? 15.905 -10.342 1.964 1.00 40.47 156 ARG A O 1
ATOM 1216 N N . LEU A 1 157 ? 13.729 -10.246 1.473 1.00 41.47 157 LEU A N 1
ATOM 1217 C CA . LEU A 1 157 ? 13.615 -11.577 0.843 1.00 41.47 157 LEU A CA 1
ATOM 1218 C C . LEU A 1 157 ? 14.167 -11.632 -0.590 1.00 41.47 157 LEU A C 1
ATOM 1220 O O . LEU A 1 157 ? 15.039 -12.442 -0.856 1.00 41.47 157 LEU A O 1
ATOM 1224 N N . THR A 1 158 ? 13.759 -10.751 -1.501 1.00 38.22 158 THR A N 1
ATOM 1225 C CA . THR A 1 158 ? 14.378 -10.503 -2.813 1.00 38.22 158 THR A CA 1
ATOM 1226 C C . THR A 1 158 ? 15.840 -10.080 -2.724 1.00 38.22 158 THR A C 1
ATOM 1228 O O . THR A 1 158 ? 16.489 -10.072 -3.762 1.00 38.22 158 THR A O 1
ATOM 1231 N N . ASN A 1 159 ? 16.392 -9.747 -1.548 1.00 47.47 159 ASN A N 1
ATOM 1232 C CA . ASN A 1 159 ? 17.846 -9.700 -1.375 1.00 47.47 159 ASN A CA 1
ATOM 1233 C C . ASN A 1 159 ? 18.467 -11.055 -0.998 1.00 47.47 159 ASN A C 1
ATOM 1235 O O . ASN A 1 159 ? 19.606 -11.312 -1.394 1.00 47.47 159 ASN A O 1
ATOM 1239 N N . ARG A 1 160 ? 17.733 -11.971 -0.352 1.00 52.72 160 ARG A N 1
ATOM 1240 C CA . ARG A 1 160 ? 18.194 -13.350 -0.120 1.00 52.72 160 ARG A CA 1
ATOM 1241 C C . ARG A 1 160 ? 18.246 -14.141 -1.443 1.00 52.72 160 ARG A C 1
ATOM 1243 O O . ARG A 1 160 ? 17.261 -14.170 -2.187 1.00 52.72 160 ARG A O 1
ATOM 1250 N N . PRO A 1 161 ? 19.366 -14.821 -1.755 1.00 55.34 161 PRO A N 1
ATOM 1251 C CA . PRO A 1 161 ? 19.549 -15.497 -3.044 1.00 55.34 161 PRO A CA 1
ATOM 1252 C C . PRO A 1 161 ? 18.552 -16.643 -3.274 1.00 55.34 161 PRO A C 1
ATOM 1254 O O . PRO A 1 161 ? 18.069 -16.806 -4.392 1.00 55.34 161 PRO A O 1
ATOM 1257 N N . ILE A 1 162 ? 18.169 -17.375 -2.220 1.00 50.38 162 ILE A N 1
ATOM 1258 C CA . ILE A 1 162 ? 17.211 -18.494 -2.291 1.00 50.38 162 ILE A CA 1
ATOM 1259 C C . ILE A 1 162 ? 15.834 -18.029 -2.787 1.00 50.38 162 ILE A C 1
ATOM 1261 O O . ILE A 1 162 ? 15.287 -18.618 -3.717 1.00 50.38 162 ILE A O 1
ATOM 1265 N N . TYR A 1 163 ? 15.293 -16.936 -2.237 1.00 46.12 163 TYR A N 1
ATOM 1266 C CA . TYR A 1 163 ? 14.001 -16.404 -2.684 1.00 46.12 163 TYR A CA 1
ATOM 1267 C C . TYR A 1 163 ? 14.080 -15.901 -4.130 1.00 46.12 163 TYR A C 1
ATOM 1269 O O . TYR A 1 163 ? 13.185 -16.193 -4.917 1.00 46.12 163 TYR A O 1
ATOM 1277 N N . ARG A 1 164 ? 15.171 -15.219 -4.524 1.00 56.44 164 ARG A N 1
ATOM 1278 C CA . ARG A 1 164 ? 15.386 -14.839 -5.934 1.00 56.44 164 ARG A CA 1
ATOM 1279 C C . ARG A 1 164 ? 15.411 -16.055 -6.860 1.00 56.44 164 ARG A C 1
ATOM 1281 O O . ARG A 1 164 ? 14.801 -15.998 -7.921 1.00 56.44 164 ARG A O 1
ATOM 1288 N N . HIS A 1 165 ? 16.072 -17.145 -6.471 1.00 62.09 165 HIS A N 1
ATOM 1289 C CA . HIS A 1 165 ? 16.138 -18.369 -7.272 1.00 62.09 165 HIS A CA 1
ATOM 1290 C C . HIS A 1 165 ? 14.759 -19.035 -7.425 1.00 62.09 165 HIS A C 1
ATOM 1292 O O . HIS A 1 165 ? 14.347 -19.338 -8.545 1.00 62.09 165 HIS A O 1
ATOM 1298 N N . LEU A 1 166 ? 14.022 -19.212 -6.322 1.00 51.66 166 LEU A N 1
ATOM 1299 C CA . LEU A 1 166 ? 12.693 -19.835 -6.328 1.00 51.66 166 LEU A CA 1
ATOM 1300 C C . LEU A 1 166 ? 11.653 -18.967 -7.049 1.00 51.66 166 LEU A C 1
ATOM 1302 O O . LEU A 1 166 ? 10.965 -19.454 -7.941 1.00 51.66 166 LEU A O 1
ATOM 1306 N N . ALA A 1 167 ? 11.593 -17.665 -6.752 1.00 53.34 167 ALA A N 1
ATOM 1307 C CA . ALA A 1 167 ? 10.695 -16.737 -7.437 1.00 53.34 167 ALA A CA 1
ATOM 1308 C C . ALA A 1 167 ? 10.993 -16.668 -8.944 1.00 53.34 167 ALA A C 1
ATOM 1310 O O . ALA A 1 167 ? 10.068 -16.678 -9.753 1.00 53.34 167 ALA A O 1
ATOM 1311 N N . LYS A 1 168 ? 12.270 -16.674 -9.351 1.00 60.25 168 LYS A N 1
ATOM 1312 C CA . LYS A 1 168 ? 12.645 -16.720 -10.771 1.00 60.25 168 LYS A CA 1
ATOM 1313 C C . LYS A 1 168 ? 12.177 -18.014 -11.449 1.00 60.25 168 LYS A C 1
ATOM 1315 O O . LYS A 1 168 ? 11.729 -17.935 -12.585 1.00 60.25 168 LYS A O 1
ATOM 1320 N N . LYS A 1 169 ? 12.214 -19.171 -10.773 1.00 59.09 169 LYS A N 1
ATOM 1321 C CA . LYS A 1 169 ? 11.646 -20.427 -11.304 1.00 59.09 169 LYS A CA 1
ATOM 1322 C C . LYS A 1 169 ? 10.116 -20.384 -11.417 1.00 59.09 169 LYS A C 1
ATOM 1324 O O . LYS A 1 169 ? 9.594 -20.753 -12.462 1.00 59.09 169 LYS A O 1
ATOM 1329 N N . CYS A 1 170 ? 9.405 -19.905 -10.395 1.00 49.72 170 CYS A N 1
ATOM 1330 C CA . CYS A 1 170 ? 7.936 -19.939 -10.375 1.00 49.72 170 CYS A CA 1
ATOM 1331 C C . CYS A 1 170 ? 7.269 -18.843 -11.226 1.00 49.72 170 CYS A C 1
ATOM 1333 O O . CYS A 1 170 ? 6.230 -19.092 -11.833 1.00 49.72 170 CYS A O 1
ATOM 1335 N N . PHE A 1 171 ? 7.834 -17.630 -11.284 1.00 52.00 171 PHE A N 1
ATOM 1336 C CA . PHE A 1 171 ? 7.229 -16.510 -12.016 1.00 52.00 171 PHE A CA 1
ATOM 1337 C C . PHE A 1 171 ? 7.683 -16.411 -13.481 1.00 52.00 171 PHE A C 1
ATOM 1339 O O . PHE A 1 171 ? 6.899 -15.955 -14.307 1.00 52.00 171 PHE A O 1
ATOM 1346 N N . ALA A 1 172 ? 8.895 -16.843 -13.859 1.00 55.84 172 ALA A N 1
ATOM 1347 C CA . ALA A 1 172 ? 9.366 -16.680 -15.246 1.00 55.84 172 ALA A CA 1
ATOM 1348 C C . ALA A 1 172 ? 8.580 -17.514 -16.280 1.00 55.84 172 ALA A C 1
ATOM 1350 O O . ALA A 1 172 ? 8.560 -17.155 -17.461 1.00 55.84 172 ALA A O 1
ATOM 1351 N N . THR A 1 173 ? 7.925 -18.589 -15.835 1.00 54.59 173 THR A N 1
ATOM 1352 C CA . THR A 1 173 ? 7.006 -19.423 -16.627 1.00 54.59 173 THR A CA 1
ATOM 1353 C C . THR A 1 173 ? 5.613 -18.808 -16.786 1.00 54.59 173 THR A C 1
ATOM 1355 O O . THR A 1 173 ? 4.938 -19.102 -17.763 1.00 54.59 173 THR A O 1
ATOM 1358 N N . HIS A 1 174 ? 5.200 -17.920 -15.874 1.00 64.81 174 HIS A N 1
ATOM 1359 C CA . HIS A 1 174 ? 3.860 -17.314 -15.845 1.00 64.81 174 HIS A CA 1
ATOM 1360 C C . HIS A 1 174 ? 3.832 -15.831 -16.254 1.00 64.81 174 HIS A C 1
ATOM 1362 O O . HIS A 1 174 ? 2.754 -15.243 -16.356 1.00 64.81 174 HIS A O 1
ATOM 1368 N N . VAL A 1 175 ? 4.998 -15.213 -16.482 1.00 78.12 175 VAL A N 1
ATOM 1369 C CA . VAL A 1 175 ? 5.107 -13.829 -16.963 1.00 78.12 175 VAL A CA 1
ATOM 1370 C C . VAL A 1 175 ? 5.358 -13.793 -18.464 1.00 78.12 175 VAL A C 1
ATOM 1372 O O . VAL A 1 175 ? 6.452 -14.129 -18.920 1.00 78.12 175 VAL A O 1
ATOM 1375 N N . TYR A 1 176 ? 4.386 -13.297 -19.224 1.00 83.81 176 TYR A N 1
ATOM 1376 C CA . TYR A 1 176 ? 4.520 -13.032 -20.658 1.00 83.81 176 TYR A CA 1
ATOM 1377 C C . TYR A 1 176 ? 4.558 -11.523 -20.936 1.00 83.81 176 TYR A C 1
ATOM 1379 O O . TYR A 1 176 ? 4.246 -10.703 -20.069 1.00 83.81 176 TYR A O 1
ATOM 1387 N N . CYS A 1 177 ? 5.009 -11.149 -22.131 1.00 88.12 177 CYS A N 1
ATOM 1388 C CA . CYS A 1 177 ? 5.055 -9.761 -22.586 1.00 88.12 177 CYS A CA 1
ATOM 1389 C C . CYS A 1 177 ? 4.271 -9.623 -23.891 1.00 88.12 177 CYS A C 1
ATOM 1391 O O . CYS A 1 177 ? 4.303 -10.532 -24.719 1.00 88.12 177 CYS A O 1
ATOM 1393 N N . ARG A 1 178 ? 3.579 -8.497 -24.069 1.00 89.19 178 ARG A N 1
ATOM 1394 C CA . ARG A 1 178 ? 2.869 -8.140 -25.306 1.00 89.19 178 ARG A CA 1
ATOM 1395 C C . ARG A 1 178 ? 2.859 -6.625 -25.496 1.00 89.19 178 ARG A C 1
ATOM 1397 O O . ARG A 1 178 ? 3.198 -5.885 -24.573 1.00 89.19 178 ARG A O 1
ATOM 1404 N N . LEU A 1 179 ? 2.440 -6.170 -26.673 1.00 86.44 179 LEU A N 1
ATOM 1405 C CA . LEU A 1 179 ? 2.119 -4.760 -26.884 1.00 86.44 179 LEU A CA 1
ATOM 1406 C C . LEU A 1 179 ? 0.925 -4.356 -26.005 1.00 86.44 179 LEU A C 1
ATOM 1408 O O . LEU A 1 179 ? 0.032 -5.172 -25.744 1.00 86.44 179 LEU A O 1
ATOM 1412 N N . ALA A 1 180 ? 0.933 -3.114 -25.528 1.00 85.31 180 ALA A N 1
ATOM 1413 C CA . ALA A 1 180 ? -0.196 -2.518 -24.830 1.00 85.31 180 ALA A CA 1
ATOM 1414 C C . ALA A 1 180 ? -1.376 -2.280 -25.787 1.00 85.31 180 ALA A C 1
ATOM 1416 O O . ALA A 1 180 ? -1.205 -2.028 -26.978 1.00 85.31 180 ALA A O 1
ATOM 1417 N N . THR A 1 181 ? -2.578 -2.345 -25.233 1.00 84.12 181 THR A N 1
ATOM 1418 C CA . THR A 1 181 ? -3.862 -2.066 -25.880 1.00 84.12 181 THR A CA 1
ATOM 1419 C C . THR A 1 181 ? -4.536 -0.882 -25.185 1.00 84.12 181 THR A C 1
ATOM 1421 O O . THR A 1 181 ? -4.070 -0.420 -24.142 1.00 84.12 181 THR A O 1
ATOM 1424 N N . GLN A 1 182 ? -5.658 -0.393 -25.721 1.00 78.62 182 GLN A N 1
ATOM 1425 C CA . GLN A 1 182 ? -6.401 0.702 -25.084 1.00 78.62 182 GLN A CA 1
ATOM 1426 C C . GLN A 1 182 ? -6.926 0.331 -23.683 1.00 78.62 182 GLN A C 1
ATOM 1428 O O . GLN A 1 182 ? -6.957 1.188 -22.803 1.00 78.62 182 GLN A O 1
ATOM 1433 N N . GLU A 1 183 ? -7.245 -0.945 -23.436 1.00 80.25 183 GLU A N 1
ATOM 1434 C CA . GLU A 1 183 ? -7.681 -1.442 -22.119 1.00 80.25 183 GLU A CA 1
ATOM 1435 C C . GLU A 1 183 ? -6.583 -1.355 -21.042 1.00 80.25 183 GLU A C 1
ATOM 1437 O O . GLU A 1 183 ? -6.871 -1.294 -19.847 1.00 80.25 183 GLU A O 1
ATOM 1442 N N . ASP A 1 184 ? -5.308 -1.333 -21.444 1.00 81.94 184 ASP A N 1
ATOM 1443 C CA . ASP A 1 184 ? -4.175 -1.324 -20.516 1.00 81.94 184 ASP A CA 1
ATOM 1444 C C . ASP A 1 184 ? -3.844 0.079 -19.979 1.00 81.94 184 ASP A C 1
ATOM 1446 O O . ASP A 1 184 ? -3.136 0.191 -18.973 1.00 81.94 184 ASP A O 1
ATOM 1450 N N . ILE A 1 185 ? -4.341 1.143 -20.627 1.00 78.81 185 ILE A N 1
ATOM 1451 C CA . ILE A 1 185 ? -3.948 2.544 -20.384 1.00 78.81 185 ILE A CA 1
ATOM 1452 C C . ILE A 1 185 ? -4.075 2.905 -18.899 1.00 78.81 185 ILE A C 1
ATOM 1454 O O . ILE A 1 185 ? -3.109 3.349 -18.282 1.00 78.81 185 ILE A O 1
ATOM 1458 N N . ASP A 1 186 ? -5.225 2.622 -18.293 1.00 78.19 186 ASP A N 1
ATOM 1459 C CA . ASP A 1 186 ? -5.511 2.867 -16.878 1.00 78.19 186 ASP A CA 1
ATOM 1460 C C . ASP A 1 186 ? -4.499 2.211 -15.927 1.00 78.19 186 ASP A C 1
ATOM 1462 O O . ASP A 1 186 ? -4.093 2.776 -14.905 1.00 78.19 186 ASP A O 1
ATOM 1466 N N . ALA A 1 187 ? -4.100 0.981 -16.244 1.00 78.44 187 ALA A N 1
ATOM 1467 C CA . ALA A 1 187 ? -3.157 0.206 -15.453 1.00 78.44 187 ALA A CA 1
ATOM 1468 C C . ALA A 1 187 ? -1.705 0.670 -15.664 1.00 78.44 187 ALA A C 1
ATOM 1470 O O . ALA A 1 187 ? -0.897 0.529 -14.739 1.00 78.44 187 ALA A O 1
ATOM 1471 N N . ILE A 1 188 ? -1.399 1.257 -16.828 1.00 78.75 188 ILE A N 1
ATOM 1472 C CA . ILE A 1 188 ? -0.123 1.904 -17.165 1.00 78.75 188 ILE A CA 1
ATOM 1473 C C . ILE A 1 188 ? -0.014 3.279 -16.476 1.00 78.75 188 ILE A C 1
ATOM 1475 O O . ILE A 1 188 ? 0.988 3.518 -15.799 1.00 78.75 188 ILE A O 1
ATOM 1479 N N . CYS A 1 189 ? -1.059 4.122 -16.494 1.00 72.88 189 CYS A N 1
ATOM 1480 C CA . CYS A 1 189 ? -1.149 5.351 -15.681 1.00 72.88 189 CYS A CA 1
ATOM 1481 C C . CYS A 1 189 ? -0.821 5.050 -14.209 1.00 72.88 189 CYS A C 1
ATOM 1483 O O . CYS A 1 189 ? 0.117 5.606 -13.635 1.00 72.88 189 CYS A O 1
ATOM 1485 N N . LYS A 1 190 ? -1.508 4.054 -13.630 1.00 76.69 190 LYS A N 1
ATOM 1486 C CA . LYS A 1 190 ? -1.316 3.580 -12.244 1.00 76.69 190 LYS A CA 1
ATOM 1487 C C . LYS A 1 190 ? 0.025 2.862 -11.998 1.00 76.69 190 LYS A C 1
ATOM 1489 O O . LYS A 1 190 ? 0.342 2.552 -10.846 1.00 76.69 190 LYS A O 1
ATOM 1494 N N . LEU A 1 191 ? 0.792 2.521 -13.038 1.00 78.25 191 LEU A N 1
ATOM 1495 C CA . LEU A 1 191 ? 2.142 1.952 -12.922 1.00 78.25 191 LEU A CA 1
ATOM 1496 C C . LEU A 1 191 ? 3.210 3.050 -12.879 1.00 78.25 191 LEU A C 1
ATOM 1498 O O . LEU A 1 191 ? 4.143 2.939 -12.082 1.00 78.25 191 LEU A O 1
ATOM 1502 N N . TYR A 1 192 ? 3.061 4.083 -13.708 1.00 72.00 192 TYR A N 1
ATOM 1503 C CA . TYR A 1 192 ? 3.970 5.228 -13.762 1.00 72.00 192 TYR A CA 1
ATOM 1504 C C . TYR A 1 192 ? 3.674 6.300 -12.707 1.00 72.00 192 TYR A C 1
ATOM 1506 O O . TYR A 1 192 ? 4.576 7.049 -12.344 1.00 72.00 192 TYR A O 1
ATOM 1514 N N . GLY A 1 193 ? 2.457 6.321 -12.156 1.00 66.62 193 GLY A N 1
ATOM 1515 C CA . GLY A 1 193 ? 2.024 7.332 -11.189 1.00 66.62 193 GLY A CA 1
ATOM 1516 C C . GLY A 1 193 ? 1.448 8.584 -11.848 1.00 66.62 193 GLY A C 1
ATOM 1517 O O . GLY A 1 193 ? 1.586 9.665 -11.292 1.00 66.62 193 GLY A O 1
ATOM 1518 N N . TYR A 1 194 ? 0.833 8.439 -13.026 1.00 67.25 194 TYR A N 1
ATOM 1519 C CA . TYR A 1 194 ? 0.069 9.503 -13.677 1.00 67.25 194 TYR A CA 1
ATOM 1520 C C . TYR A 1 194 ? -1.395 9.465 -13.230 1.00 67.25 194 TYR A C 1
ATOM 1522 O O . TYR A 1 194 ? -2.001 8.391 -13.195 1.00 67.25 194 TYR A O 1
ATOM 1530 N N . ASP A 1 195 ? -1.963 10.638 -12.954 1.00 51.75 195 ASP A N 1
ATOM 1531 C CA . ASP A 1 195 ? -3.341 10.781 -12.469 1.00 51.75 195 ASP A CA 1
ATOM 1532 C C . ASP A 1 195 ? -4.404 10.699 -13.582 1.00 51.75 195 ASP A C 1
ATOM 1534 O O . ASP A 1 195 ? -5.570 10.436 -13.295 1.00 51.75 195 ASP A O 1
ATOM 1538 N N . SER A 1 196 ? -4.026 10.883 -14.855 1.00 58.22 196 SER A N 1
ATOM 1539 C CA . SER A 1 196 ? -4.951 10.818 -15.995 1.00 58.22 196 SER A CA 1
ATOM 1540 C C . SER A 1 196 ? -4.327 10.239 -17.271 1.00 58.22 196 SER A C 1
ATOM 1542 O O . SER A 1 196 ? -3.104 10.138 -17.418 1.00 58.22 196 SER A O 1
ATOM 1544 N N . VAL A 1 197 ? -5.193 9.880 -18.223 1.00 57.03 197 VAL A N 1
ATOM 1545 C CA . VAL A 1 197 ? -4.810 9.455 -19.580 1.00 57.03 197 VAL A CA 1
ATOM 1546 C C . VAL A 1 197 ? -4.192 10.610 -20.371 1.00 57.03 197 VAL A C 1
ATOM 1548 O O . VAL A 1 197 ? -3.271 10.396 -21.157 1.00 57.03 197 VAL A O 1
ATOM 1551 N N . ASP A 1 198 ? -4.642 11.842 -20.134 1.00 53.22 198 ASP A N 1
ATOM 1552 C CA . ASP A 1 198 ? -4.157 13.029 -20.843 1.00 53.22 198 ASP A CA 1
ATOM 1553 C C . ASP A 1 198 ? -2.721 13.403 -20.446 1.00 53.22 198 ASP A C 1
ATOM 1555 O O . ASP A 1 198 ? -1.963 13.916 -21.270 1.00 53.22 198 ASP A O 1
ATOM 1559 N N . ALA A 1 199 ? -2.289 13.045 -19.231 1.00 51.69 199 ALA A N 1
ATOM 1560 C CA . ALA A 1 199 ? -0.884 13.124 -18.830 1.00 51.69 199 ALA A CA 1
ATOM 1561 C C . ALA A 1 199 ? 0.008 12.154 -19.635 1.00 51.69 199 ALA A C 1
ATOM 1563 O O . ALA A 1 199 ? 1.110 12.524 -20.031 1.00 51.69 199 ALA A O 1
ATOM 1564 N N . ILE A 1 200 ? -0.474 10.944 -19.958 1.00 57.34 200 ILE A N 1
ATOM 1565 C CA . ILE A 1 200 ? 0.242 10.052 -20.888 1.00 57.34 200 ILE A CA 1
ATOM 1566 C C . ILE A 1 200 ? 0.180 10.614 -22.309 1.00 57.34 200 ILE A C 1
ATOM 1568 O O . ILE A 1 200 ? 1.214 10.736 -22.957 1.00 57.34 200 ILE A O 1
ATOM 1572 N N . ARG A 1 201 ? -1.004 11.006 -22.796 1.00 52.53 201 ARG A N 1
ATOM 1573 C CA . ARG A 1 201 ? -1.168 11.511 -24.167 1.00 52.53 201 ARG A CA 1
ATOM 1574 C C . ARG A 1 201 ? -0.333 12.756 -24.439 1.00 52.53 201 ARG A C 1
ATOM 1576 O O . ARG A 1 201 ? 0.246 12.828 -25.508 1.00 52.53 201 ARG A O 1
ATOM 1583 N N . SER A 1 202 ? -0.205 13.691 -23.503 1.00 45.88 202 SER A N 1
ATOM 1584 C CA . SER A 1 202 ? 0.659 14.873 -23.663 1.00 45.88 202 SER A CA 1
ATOM 1585 C C . SER A 1 202 ? 2.153 14.522 -23.736 1.00 45.88 202 SER A C 1
ATOM 1587 O O . SER A 1 202 ? 2.869 15.105 -24.547 1.00 45.88 202 SER A O 1
ATOM 1589 N N . VAL A 1 203 ? 2.618 13.521 -22.979 1.00 46.97 203 VAL A N 1
ATOM 1590 C CA . VAL A 1 203 ? 3.992 12.988 -23.084 1.00 46.97 203 VAL A CA 1
ATOM 1591 C C . VAL A 1 203 ? 4.199 12.196 -24.386 1.00 46.97 203 VAL A C 1
ATOM 1593 O O . VAL A 1 203 ? 5.257 12.288 -25.006 1.00 46.97 203 VAL A O 1
ATOM 1596 N N . SER A 1 204 ? 3.198 11.429 -24.828 1.00 47.91 204 SER A N 1
ATOM 1597 C CA . SER A 1 204 ? 3.272 10.574 -26.022 1.00 47.91 204 SER A CA 1
ATOM 1598 C C . SER A 1 204 ? 2.987 11.303 -27.342 1.00 47.91 204 SER A C 1
ATOM 1600 O O . SER A 1 204 ? 3.481 10.873 -28.379 1.00 47.91 204 SER A O 1
ATOM 1602 N N . ALA A 1 205 ? 2.230 12.404 -27.340 1.00 43.78 205 ALA A N 1
ATOM 1603 C CA . ALA A 1 205 ? 1.827 13.135 -28.549 1.00 43.78 205 ALA A CA 1
ATOM 1604 C C . ALA A 1 205 ? 3.008 13.785 -29.286 1.00 43.78 205 ALA A C 1
ATOM 1606 O O . ALA A 1 205 ? 2.932 13.995 -30.494 1.00 43.78 205 ALA A O 1
ATOM 1607 N N . GLY A 1 206 ? 4.121 14.043 -28.590 1.00 43.56 206 GLY A N 1
ATOM 1608 C CA . GLY A 1 206 ? 5.383 14.457 -29.212 1.00 43.56 206 GLY A CA 1
ATOM 1609 C C . GLY A 1 206 ? 6.148 13.326 -29.919 1.00 43.56 206 GLY A C 1
ATOM 1610 O O . GLY A 1 206 ? 7.191 13.584 -30.512 1.00 43.56 206 GLY A O 1
ATOM 1611 N N . ILE A 1 207 ? 5.670 12.077 -29.841 1.00 53.25 207 ILE A N 1
ATOM 1612 C CA . ILE A 1 207 ? 6.365 10.869 -30.304 1.00 53.25 207 ILE A CA 1
ATOM 1613 C C . ILE A 1 207 ? 5.392 10.015 -31.135 1.00 53.25 207 ILE A C 1
ATOM 1615 O O . ILE A 1 207 ? 4.845 9.016 -30.666 1.00 53.25 207 ILE A O 1
ATOM 1619 N N . SER A 1 208 ? 5.178 10.400 -32.396 1.00 52.31 208 SER A N 1
ATOM 1620 C CA . SER A 1 208 ? 4.104 9.894 -33.278 1.00 52.31 208 SER A CA 1
ATOM 1621 C C . SER A 1 208 ? 4.133 8.392 -33.629 1.00 52.31 208 SER A C 1
ATOM 1623 O O . SER A 1 208 ? 3.307 7.944 -34.419 1.00 52.31 208 SER A O 1
ATOM 1625 N N . GLN A 1 209 ? 5.072 7.613 -33.083 1.00 70.25 209 GLN A N 1
ATOM 1626 C CA . GLN A 1 209 ? 5.196 6.159 -33.264 1.00 70.25 209 GLN A CA 1
ATOM 1627 C C . GLN A 1 209 ? 5.611 5.438 -31.961 1.00 70.25 209 GLN A C 1
ATOM 1629 O O . GLN A 1 209 ? 6.239 4.381 -32.006 1.00 70.25 209 GLN A O 1
ATOM 1634 N N . SER A 1 210 ? 5.302 6.010 -30.789 1.00 78.56 210 SER A N 1
ATOM 1635 C CA . SER A 1 210 ? 5.600 5.369 -29.500 1.00 78.56 210 SER A CA 1
ATOM 1636 C C . SER A 1 210 ? 4.742 4.127 -29.256 1.00 78.56 210 SER A C 1
ATOM 1638 O O . SER A 1 210 ? 3.524 4.155 -29.436 1.00 78.56 210 SER A O 1
ATOM 1640 N N . ILE A 1 211 ? 5.379 3.041 -28.817 1.00 86.69 211 ILE A N 1
ATOM 1641 C CA . ILE A 1 211 ? 4.750 1.756 -28.515 1.00 86.69 211 ILE A CA 1
ATOM 1642 C C . ILE A 1 211 ? 5.130 1.342 -27.091 1.00 86.69 211 ILE A C 1
ATOM 1644 O O . ILE A 1 211 ? 6.307 1.152 -26.781 1.00 86.69 211 ILE A O 1
ATOM 1648 N N . THR A 1 212 ? 4.132 1.125 -26.236 1.00 88.75 212 THR A N 1
ATOM 1649 C CA . THR A 1 212 ? 4.342 0.539 -24.906 1.00 88.75 212 THR A CA 1
ATOM 1650 C C . THR A 1 212 ? 4.301 -0.988 -24.983 1.00 88.75 212 THR A C 1
ATOM 1652 O O . THR A 1 212 ? 3.357 -1.579 -25.511 1.00 88.75 212 THR A O 1
ATOM 1655 N N . ILE A 1 213 ? 5.302 -1.648 -24.404 1.00 88.56 213 ILE A N 1
ATOM 1656 C CA . ILE A 1 213 ? 5.341 -3.098 -24.185 1.00 88.56 213 ILE A CA 1
ATOM 1657 C C . ILE A 1 213 ? 5.053 -3.351 -22.705 1.00 88.56 213 ILE A C 1
ATOM 1659 O O . ILE A 1 213 ? 5.712 -2.784 -21.835 1.00 88.56 213 ILE A O 1
ATOM 1663 N N . VAL A 1 214 ? 4.098 -4.229 -22.404 1.00 90.69 214 VAL A N 1
ATOM 1664 C CA . VAL A 1 214 ? 3.687 -4.578 -21.036 1.00 90.69 214 VAL A CA 1
ATOM 1665 C C . VAL A 1 214 ? 4.086 -6.005 -20.672 1.00 90.69 214 VAL A C 1
ATOM 1667 O O . VAL A 1 214 ? 4.016 -6.916 -21.496 1.00 90.69 214 VAL A O 1
ATOM 1670 N N . ALA A 1 215 ? 4.470 -6.207 -19.411 1.00 88.81 215 ALA A N 1
ATOM 1671 C CA . ALA A 1 215 ? 4.682 -7.514 -18.797 1.00 88.81 215 ALA A CA 1
ATOM 1672 C C . ALA A 1 215 ? 3.509 -7.840 -17.868 1.00 88.81 215 ALA A C 1
ATOM 1674 O O . ALA A 1 215 ? 3.195 -7.059 -16.961 1.00 88.81 215 ALA A O 1
ATOM 1675 N N . LEU A 1 216 ? 2.893 -9.006 -18.069 1.00 84.62 216 LEU A N 1
ATOM 1676 C CA . LEU A 1 216 ? 1.712 -9.446 -17.331 1.00 84.62 216 LEU A CA 1
ATOM 1677 C C . LEU A 1 216 ? 1.993 -10.694 -16.498 1.00 84.62 216 LEU A C 1
ATOM 1679 O O . LEU A 1 216 ? 2.724 -11.581 -16.929 1.00 84.62 216 LEU A O 1
ATOM 1683 N N . LEU A 1 217 ? 1.347 -10.780 -15.336 1.00 76.56 217 LEU A N 1
ATOM 1684 C CA . LEU A 1 217 ? 1.161 -12.011 -14.570 1.00 76.56 217 LEU A CA 1
ATOM 1685 C C . LEU A 1 217 ? -0.347 -12.257 -14.452 1.00 76.56 217 LEU A C 1
ATOM 1687 O O . LEU A 1 217 ? -1.057 -11.501 -13.784 1.00 76.56 217 LEU A O 1
ATOM 1691 N N . GLY A 1 218 ? -0.851 -13.273 -15.154 1.00 75.38 218 GLY A N 1
ATOM 1692 C CA . GLY A 1 218 ? -2.292 -13.440 -15.358 1.00 75.38 218 GLY A CA 1
ATOM 1693 C C . GLY A 1 218 ? -2.898 -12.204 -16.037 1.00 75.38 218 GLY A C 1
ATOM 1694 O O . GLY A 1 218 ? -2.478 -11.832 -17.131 1.00 75.38 218 GLY A O 1
ATOM 1695 N N . ARG A 1 219 ? -3.858 -11.547 -15.369 1.00 73.94 219 ARG A N 1
ATOM 1696 C CA . ARG A 1 219 ? -4.486 -10.288 -15.824 1.00 73.94 219 ARG A CA 1
ATOM 1697 C C . ARG A 1 219 ? -3.804 -9.014 -15.292 1.00 73.94 219 ARG A C 1
ATOM 1699 O O . ARG A 1 219 ? -4.263 -7.919 -15.592 1.00 73.94 219 ARG A O 1
ATOM 1706 N N . GLN A 1 220 ? -2.752 -9.118 -14.475 1.00 80.69 220 GLN A N 1
ATOM 1707 C CA . GLN A 1 220 ? -2.129 -7.956 -13.834 1.00 80.69 220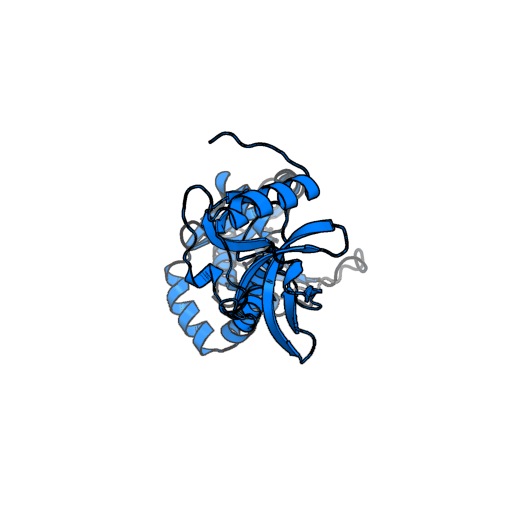 GLN A CA 1
ATOM 1708 C C . GLN A 1 220 ? -0.897 -7.468 -14.605 1.00 80.69 220 GLN A C 1
ATOM 1710 O O . GLN A 1 220 ? 0.076 -8.208 -14.738 1.00 80.69 220 GLN A O 1
ATOM 1715 N N . ILE A 1 221 ? -0.878 -6.191 -15.005 1.00 83.94 221 ILE A N 1
ATOM 1716 C CA . ILE A 1 221 ? 0.348 -5.528 -15.478 1.00 83.94 221 ILE A CA 1
ATOM 1717 C C . ILE A 1 221 ? 1.300 -5.313 -14.297 1.00 83.94 221 ILE A C 1
ATOM 1719 O O . ILE A 1 221 ? 0.978 -4.610 -13.329 1.00 83.94 221 ILE A O 1
ATOM 1723 N N . ILE A 1 222 ? 2.490 -5.907 -14.393 1.00 83.75 222 ILE A N 1
ATOM 1724 C CA . ILE A 1 222 ? 3.553 -5.852 -13.379 1.00 83.75 222 ILE A CA 1
ATOM 1725 C C . ILE A 1 222 ? 4.791 -5.070 -13.837 1.00 83.75 222 ILE A C 1
ATOM 1727 O O . ILE A 1 222 ? 5.640 -4.739 -13.008 1.00 83.75 222 ILE A O 1
ATOM 1731 N N . GLY A 1 223 ? 4.885 -4.731 -15.121 1.00 87.31 223 GLY A N 1
ATOM 1732 C CA . GLY A 1 223 ? 5.903 -3.836 -15.663 1.00 87.31 223 GLY A CA 1
ATOM 1733 C C . GLY A 1 223 ? 5.546 -3.344 -17.062 1.00 87.31 223 GLY A C 1
ATOM 1734 O O . GLY A 1 223 ? 4.694 -3.938 -17.719 1.00 87.31 223 GLY A O 1
ATOM 1735 N N . ALA A 1 224 ? 6.197 -2.271 -17.493 1.00 91.12 224 ALA A N 1
ATOM 1736 C CA . ALA A 1 224 ? 6.053 -1.679 -18.815 1.00 91.12 224 ALA A CA 1
ATOM 1737 C C . ALA A 1 224 ? 7.381 -1.060 -19.274 1.00 91.12 224 ALA A C 1
ATOM 1739 O O . ALA A 1 224 ? 8.268 -0.794 -18.456 1.00 91.12 224 ALA A O 1
ATOM 1740 N N . VAL A 1 225 ? 7.518 -0.860 -20.580 1.00 91.50 225 VAL A N 1
ATOM 1741 C CA . VAL A 1 225 ? 8.587 -0.079 -21.203 1.00 91.50 225 VAL A CA 1
ATOM 1742 C C . VAL A 1 225 ? 8.039 0.604 -22.445 1.00 91.50 225 VAL A C 1
ATOM 1744 O O . VAL A 1 225 ? 7.272 -0.008 -23.188 1.00 91.50 225 VAL A O 1
ATOM 1747 N N . ASP A 1 226 ? 8.443 1.847 -22.670 1.00 88.75 226 ASP A N 1
ATOM 1748 C CA . ASP A 1 226 ? 8.060 2.612 -23.849 1.00 88.75 226 ASP A CA 1
ATOM 1749 C C . ASP A 1 226 ? 9.209 2.593 -24.852 1.00 88.75 226 ASP A C 1
ATOM 1751 O O . ASP A 1 226 ? 10.381 2.756 -24.497 1.00 88.75 226 ASP A O 1
ATOM 1755 N N . VAL A 1 227 ? 8.871 2.330 -26.110 1.00 90.38 227 VAL A N 1
ATOM 1756 C CA . VAL A 1 227 ? 9.832 2.115 -27.188 1.00 90.38 227 VAL A CA 1
ATOM 1757 C C . VAL A 1 227 ? 9.374 2.901 -28.404 1.00 90.38 227 VAL A C 1
ATOM 1759 O O . VAL A 1 227 ? 8.227 2.772 -28.829 1.00 90.38 227 VAL A O 1
ATOM 1762 N N . TYR A 1 228 ? 10.257 3.716 -28.970 1.00 89.50 228 TYR A N 1
ATOM 1763 C CA . TYR A 1 228 ? 9.910 4.586 -30.089 1.00 89.50 228 TYR A CA 1
ATOM 1764 C C . TYR A 1 228 ? 11.076 4.778 -31.062 1.00 89.50 228 TYR A C 1
ATOM 1766 O O . TYR A 1 228 ? 12.233 4.825 -30.635 1.00 89.50 228 TYR A O 1
ATOM 1774 N N . PRO A 1 229 ? 10.800 4.930 -32.367 1.00 88.81 229 PRO A N 1
ATOM 1775 C CA . PRO A 1 229 ? 11.796 5.391 -33.315 1.00 88.81 229 PRO A CA 1
ATOM 1776 C C . PRO A 1 229 ? 12.059 6.890 -33.125 1.00 88.81 229 PRO A C 1
ATOM 1778 O O . PRO A 1 229 ? 11.159 7.686 -32.852 1.00 88.81 229 PRO A O 1
ATOM 1781 N N . ASN A 1 230 ? 13.313 7.275 -33.313 1.00 82.56 230 ASN A N 1
ATOM 1782 C CA . ASN A 1 230 ? 13.736 8.633 -33.616 1.00 82.56 230 ASN A CA 1
ATOM 1783 C C . ASN A 1 230 ? 14.073 8.718 -35.119 1.00 82.56 230 ASN A C 1
ATOM 1785 O O . ASN A 1 230 ? 14.027 7.718 -35.841 1.00 82.56 230 ASN A O 1
ATOM 1789 N N . ARG A 1 231 ? 14.419 9.913 -35.604 1.00 73.06 231 ARG A N 1
ATOM 1790 C CA . ARG A 1 231 ? 14.956 10.090 -36.960 1.00 73.06 231 ARG A CA 1
ATOM 1791 C C . ARG A 1 231 ? 16.216 9.225 -37.164 1.00 73.06 231 ARG A C 1
ATOM 1793 O O . ARG A 1 231 ? 16.913 8.885 -36.205 1.00 73.06 231 ARG A O 1
ATOM 1800 N N . ASP A 1 232 ? 16.461 8.857 -38.420 1.00 75.75 232 ASP A N 1
ATOM 1801 C CA . ASP A 1 232 ? 17.674 8.177 -38.902 1.00 75.75 232 ASP A CA 1
ATOM 1802 C C . ASP A 1 232 ? 17.897 6.741 -38.384 1.00 75.75 232 ASP A C 1
ATOM 1804 O O . ASP A 1 232 ? 19.008 6.382 -38.013 1.00 75.75 232 ASP A O 1
ATOM 1808 N N . LYS A 1 233 ? 16.849 5.901 -38.333 1.00 81.06 233 LYS A N 1
ATOM 1809 C CA . LYS A 1 233 ? 16.896 4.485 -37.874 1.00 81.06 233 LYS A CA 1
ATOM 1810 C C . LYS A 1 233 ? 17.381 4.256 -36.432 1.00 81.06 233 LYS A C 1
ATOM 1812 O O . LYS A 1 233 ? 17.594 3.114 -36.021 1.00 81.06 233 LYS A O 1
ATOM 1817 N N . HIS A 1 234 ? 17.530 5.311 -35.638 1.00 89.12 234 HIS A N 1
ATOM 1818 C CA . HIS A 1 234 ? 17.874 5.203 -34.225 1.00 89.12 234 HIS A CA 1
ATOM 1819 C C . HIS A 1 234 ? 16.598 4.999 -33.411 1.00 89.12 234 HIS A C 1
ATOM 1821 O O . HIS A 1 234 ? 15.682 5.813 -33.479 1.00 89.12 234 HIS A O 1
ATOM 1827 N N . TRP A 1 235 ? 16.532 3.942 -32.611 1.00 93.25 235 TRP A N 1
ATOM 1828 C CA . TRP A 1 235 ? 15.413 3.699 -31.701 1.00 93.25 235 TRP A CA 1
ATOM 1829 C C . TRP A 1 235 ? 15.745 4.160 -30.281 1.00 93.25 235 TRP A C 1
ATOM 1831 O O . TRP A 1 235 ? 16.909 4.350 -29.931 1.00 93.25 235 TRP A O 1
ATOM 1841 N N . TRP A 1 236 ? 14.727 4.340 -29.446 1.00 93.06 236 TRP A N 1
ATOM 1842 C CA . TRP A 1 236 ? 14.886 4.731 -28.050 1.00 93.06 236 TRP A CA 1
ATOM 1843 C C . TRP A 1 236 ? 14.009 3.911 -27.113 1.00 93.06 236 TRP A C 1
ATOM 1845 O O . TRP A 1 236 ? 12.873 3.566 -27.434 1.00 93.06 236 TRP A O 1
ATOM 1855 N N . ILE A 1 237 ? 14.556 3.645 -25.927 1.00 91.56 237 ILE A N 1
ATOM 1856 C CA . ILE A 1 237 ? 13.847 3.099 -24.773 1.00 91.56 237 ILE A CA 1
ATOM 1857 C C . ILE A 1 237 ? 13.670 4.210 -23.738 1.00 91.56 237 ILE A C 1
ATOM 1859 O O . ILE A 1 237 ? 14.641 4.840 -23.305 1.00 91.56 237 ILE A O 1
ATOM 1863 N N . SER A 1 238 ? 12.438 4.396 -23.278 1.00 84.94 238 SER A N 1
ATOM 1864 C CA . SER A 1 238 ? 12.102 5.214 -22.115 1.00 84.94 238 SER A CA 1
ATOM 1865 C C . SER A 1 238 ? 11.162 4.452 -21.174 1.00 84.94 238 SER A C 1
ATOM 1867 O O . SER A 1 238 ? 10.764 3.315 -21.428 1.00 84.94 238 SER A O 1
ATOM 1869 N N . GLY A 1 239 ? 10.881 5.031 -20.007 1.00 81.06 239 GLY A N 1
ATOM 1870 C CA . GLY A 1 239 ? 9.825 4.535 -19.124 1.00 81.06 239 GLY A CA 1
ATOM 1871 C C . GLY A 1 239 ? 10.034 3.163 -18.467 1.00 81.06 239 GLY A C 1
ATOM 1872 O O . GLY A 1 239 ? 9.177 2.792 -17.683 1.00 81.06 239 GLY A O 1
ATOM 1873 N N . LEU A 1 240 ? 11.124 2.406 -18.695 1.00 87.56 240 LEU A N 1
ATOM 1874 C CA . LEU A 1 240 ? 11.254 1.032 -18.163 1.00 87.56 240 LEU A CA 1
ATOM 1875 C C . LEU A 1 240 ? 10.962 0.949 -16.650 1.00 87.56 240 LEU A C 1
ATOM 1877 O O . LEU A 1 240 ? 11.783 1.323 -15.807 1.00 87.56 240 LEU A O 1
ATOM 1881 N N . MET A 1 241 ? 9.804 0.382 -16.308 1.00 85.19 241 MET A N 1
ATOM 1882 C CA . MET A 1 241 ? 9.292 0.286 -14.947 1.00 85.19 241 MET A CA 1
ATOM 1883 C C . MET A 1 241 ? 8.846 -1.140 -14.650 1.00 85.19 241 MET A C 1
ATOM 1885 O O . MET A 1 241 ? 8.109 -1.766 -15.405 1.00 85.19 241 MET A O 1
ATOM 1889 N N . VAL A 1 242 ? 9.234 -1.643 -13.481 1.00 83.44 242 VAL A N 1
ATOM 1890 C CA . VAL A 1 242 ? 8.715 -2.896 -12.921 1.00 83.44 242 VAL A CA 1
ATOM 1891 C C . VAL A 1 242 ? 8.220 -2.606 -11.512 1.00 83.44 242 VAL A C 1
ATOM 1893 O O . VAL A 1 242 ? 8.940 -1.987 -10.716 1.00 83.44 242 VAL A O 1
ATOM 1896 N N . ARG A 1 243 ? 7.004 -3.061 -11.186 1.00 77.56 243 ARG A N 1
ATOM 1897 C CA . ARG A 1 243 ? 6.426 -2.977 -9.838 1.00 77.56 243 ARG A CA 1
ATOM 1898 C C . ARG A 1 243 ? 7.407 -3.577 -8.836 1.00 77.56 243 ARG A C 1
ATOM 1900 O O . ARG A 1 243 ? 7.880 -4.697 -9.015 1.00 77.56 243 ARG A O 1
ATOM 1907 N N . THR A 1 244 ? 7.701 -2.847 -7.765 1.00 69.94 244 THR A N 1
ATOM 1908 C CA . THR A 1 244 ? 8.841 -3.136 -6.881 1.00 69.94 244 THR A CA 1
ATOM 1909 C C . THR A 1 244 ? 8.868 -4.559 -6.316 1.00 69.94 244 THR A C 1
ATOM 1911 O O . THR A 1 244 ? 9.944 -5.139 -6.226 1.00 69.94 244 THR A O 1
ATOM 1914 N N . LEU A 1 245 ? 7.704 -5.156 -6.026 1.00 60.03 245 LEU A N 1
ATOM 1915 C CA . LEU A 1 245 ? 7.590 -6.532 -5.517 1.00 60.03 245 LEU A CA 1
ATOM 1916 C C . LEU A 1 245 ? 8.109 -7.611 -6.482 1.00 60.03 245 LEU A C 1
ATOM 1918 O O . LEU A 1 245 ? 8.459 -8.698 -6.028 1.00 60.03 245 LEU A O 1
ATOM 1922 N N . TYR A 1 246 ? 8.188 -7.299 -7.780 1.00 73.12 246 TYR A N 1
ATOM 1923 C CA . TYR A 1 246 ? 8.618 -8.198 -8.854 1.00 73.12 246 TYR A CA 1
ATOM 1924 C C . TYR A 1 246 ? 10.003 -7.827 -9.431 1.00 73.12 246 TYR A C 1
ATOM 1926 O O . TYR A 1 246 ? 10.489 -8.437 -10.388 1.00 73.12 246 TYR A O 1
ATOM 1934 N N . ARG A 1 247 ? 10.683 -6.819 -8.863 1.00 78.12 247 ARG A N 1
ATOM 1935 C CA . ARG A 1 247 ? 12.054 -6.457 -9.264 1.00 78.12 247 ARG A CA 1
ATOM 1936 C C . ARG A 1 247 ? 13.036 -7.579 -8.905 1.00 78.12 247 ARG A C 1
ATOM 1938 O O . ARG A 1 247 ? 12.817 -8.363 -7.989 1.00 78.12 247 ARG A O 1
ATOM 1945 N N . GLY A 1 248 ? 14.128 -7.680 -9.664 1.00 76.06 248 GLY A N 1
ATOM 1946 C CA . GLY A 1 248 ? 15.127 -8.746 -9.500 1.00 76.06 248 GLY A CA 1
ATOM 1947 C C . GLY A 1 248 ? 14.719 -10.123 -10.053 1.00 76.06 248 GLY A C 1
ATOM 1948 O O . GLY A 1 248 ? 15.553 -11.022 -10.072 1.00 76.06 248 GLY A O 1
ATOM 1949 N N . MET A 1 249 ? 13.491 -10.289 -10.562 1.00 79.56 249 MET A N 1
ATOM 1950 C CA . MET A 1 249 ? 12.997 -11.551 -11.146 1.00 79.56 249 MET A CA 1
ATOM 1951 C C . MET A 1 249 ? 13.287 -11.698 -12.655 1.00 79.56 249 MET A C 1
ATOM 1953 O O . MET A 1 249 ? 12.871 -12.668 -13.276 1.00 79.56 249 MET A O 1
ATOM 1957 N N . GLY A 1 250 ? 14.003 -10.745 -13.264 1.00 85.75 250 GLY A N 1
ATOM 1958 C CA . GLY A 1 250 ? 14.350 -10.759 -14.695 1.00 85.75 250 GLY A CA 1
ATOM 1959 C C . GLY A 1 250 ? 13.323 -10.113 -15.635 1.00 85.75 250 GLY A C 1
ATOM 1960 O O . GLY A 1 250 ? 13.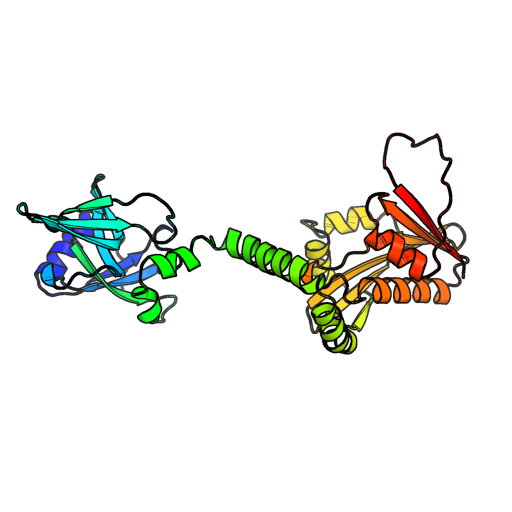575 -10.044 -16.833 1.00 85.75 250 GLY A O 1
ATOM 1961 N N . ILE A 1 251 ? 12.212 -9.577 -15.117 1.00 86.19 251 ILE A N 1
ATOM 1962 C CA . ILE A 1 251 ? 11.148 -8.947 -15.926 1.00 86.19 251 ILE A CA 1
ATOM 1963 C C . ILE A 1 251 ? 11.676 -7.769 -16.748 1.00 86.19 251 ILE A C 1
ATOM 1965 O O . ILE A 1 251 ? 11.402 -7.700 -17.939 1.00 86.19 251 ILE A O 1
ATOM 1969 N N . GLY A 1 252 ? 12.492 -6.894 -16.146 1.00 89.69 252 GLY A N 1
ATOM 1970 C CA . GLY A 1 252 ? 13.135 -5.794 -16.874 1.00 89.69 252 GLY A CA 1
ATOM 1971 C C . GLY A 1 252 ? 13.984 -6.300 -18.044 1.00 89.69 252 GLY A C 1
ATOM 1972 O O . GLY A 1 252 ? 13.878 -5.768 -19.139 1.00 89.69 252 GLY A O 1
ATOM 1973 N N . LYS A 1 253 ? 14.723 -7.407 -17.855 1.00 91.56 253 LYS A N 1
ATOM 1974 C CA . LYS A 1 253 ? 15.472 -8.064 -18.938 1.00 91.56 253 LYS A CA 1
ATOM 1975 C C . LYS A 1 253 ? 14.544 -8.540 -20.055 1.00 91.56 253 LYS A C 1
ATOM 1977 O O . LYS A 1 253 ? 14.848 -8.302 -21.214 1.00 91.56 253 LYS A O 1
ATOM 1982 N N . ARG A 1 254 ? 13.418 -9.188 -19.727 1.00 90.38 254 ARG A N 1
ATOM 1983 C CA . ARG A 1 254 ? 12.452 -9.664 -20.734 1.00 90.38 254 ARG A CA 1
ATOM 1984 C C . ARG A 1 254 ? 11.800 -8.496 -21.490 1.00 90.38 254 ARG A C 1
ATOM 1986 O O . ARG A 1 254 ? 11.749 -8.559 -22.709 1.00 90.38 254 ARG A O 1
ATOM 1993 N N . LEU A 1 255 ? 11.401 -7.422 -20.804 1.00 93.38 255 LEU A N 1
ATOM 1994 C CA . LEU A 1 255 ? 10.877 -6.201 -21.434 1.00 93.38 255 LEU A CA 1
ATOM 1995 C C . LEU A 1 255 ? 11.898 -5.566 -22.390 1.00 93.38 255 LEU A C 1
ATOM 1997 O O . LEU A 1 255 ? 11.568 -5.312 -23.544 1.00 93.38 255 LEU A O 1
ATOM 2001 N N . THR A 1 256 ? 13.150 -5.382 -21.955 1.00 95.06 256 THR A N 1
ATOM 2002 C CA . THR A 1 256 ? 14.209 -4.845 -22.823 1.00 95.06 256 THR A CA 1
ATOM 2003 C C . THR A 1 256 ? 14.517 -5.775 -23.997 1.00 95.06 256 THR A C 1
ATOM 2005 O O . THR A 1 256 ? 14.675 -5.279 -25.101 1.00 95.06 256 THR A O 1
ATOM 2008 N N . MET A 1 257 ? 14.528 -7.103 -23.826 1.00 93.94 257 MET A N 1
ATOM 2009 C CA . MET A 1 257 ? 14.709 -8.035 -24.953 1.00 93.94 257 MET A CA 1
ATOM 2010 C C . MET A 1 257 ? 13.597 -7.919 -26.007 1.00 93.94 257 MET A C 1
ATOM 2012 O O . MET A 1 257 ? 13.894 -7.977 -27.194 1.00 93.94 257 MET A O 1
ATOM 2016 N N . VAL A 1 258 ? 12.334 -7.723 -25.604 1.00 93.00 258 VAL A N 1
ATOM 2017 C CA . VAL A 1 258 ? 11.232 -7.500 -26.563 1.00 93.00 258 VAL A CA 1
ATOM 2018 C C . VAL A 1 258 ? 11.354 -6.121 -27.231 1.00 93.00 258 VAL A C 1
ATOM 2020 O O . VAL A 1 258 ? 11.048 -5.995 -28.412 1.00 93.00 258 VAL A O 1
ATOM 2023 N N . ALA A 1 259 ? 11.866 -5.106 -26.524 1.00 93.19 259 ALA A N 1
ATOM 2024 C CA . ALA A 1 259 ? 12.192 -3.805 -27.115 1.00 93.19 259 ALA A CA 1
ATOM 2025 C C . ALA A 1 259 ? 13.334 -3.890 -28.147 1.00 93.19 259 ALA A C 1
ATOM 2027 O O . ALA A 1 259 ? 13.220 -3.300 -29.220 1.00 93.19 259 ALA A O 1
ATOM 2028 N N . LEU A 1 260 ? 14.397 -4.654 -27.850 1.00 94.75 260 LEU A N 1
ATOM 2029 C CA . LEU A 1 260 ? 15.479 -4.950 -28.796 1.00 94.75 260 LEU A CA 1
ATOM 2030 C C . LEU A 1 260 ? 14.913 -5.633 -30.044 1.00 94.75 260 LEU A C 1
ATOM 2032 O O . LEU A 1 260 ? 15.079 -5.100 -31.134 1.00 94.75 260 LEU A O 1
ATOM 2036 N N . GLN A 1 261 ? 14.168 -6.734 -29.871 1.00 92.44 261 GLN A N 1
ATOM 2037 C CA . GLN A 1 261 ? 13.545 -7.465 -30.978 1.00 92.44 261 GLN A CA 1
ATOM 2038 C C . GLN A 1 261 ? 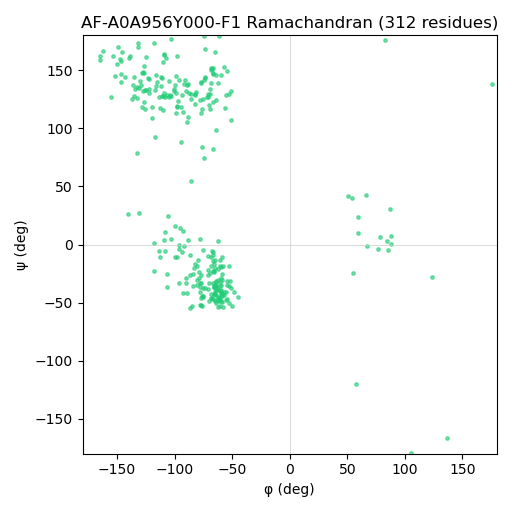12.679 -6.544 -31.842 1.00 92.44 261 GLN A C 1
ATOM 2040 O O . GLN A 1 261 ? 12.842 -6.519 -33.054 1.00 92.44 261 GLN A O 1
ATOM 2045 N N . LYS A 1 262 ? 11.825 -5.711 -31.229 1.00 90.25 262 LYS A N 1
ATOM 2046 C CA . LYS A 1 262 ? 10.957 -4.787 -31.970 1.00 90.25 262 LYS A CA 1
ATOM 2047 C C . LYS A 1 262 ? 11.746 -3.785 -32.822 1.00 90.25 262 LYS A C 1
ATOM 2049 O O . LYS A 1 262 ? 11.293 -3.438 -33.914 1.00 90.25 262 LYS A O 1
ATOM 2054 N N . ALA A 1 263 ? 12.899 -3.319 -32.350 1.00 91.94 263 ALA A N 1
ATOM 2055 C CA . ALA A 1 263 ? 13.777 -2.444 -33.122 1.00 91.94 263 ALA A CA 1
ATOM 2056 C C . ALA A 1 263 ? 14.548 -3.211 -34.216 1.00 91.94 263 ALA A C 1
ATOM 2058 O O . ALA A 1 263 ? 14.642 -2.706 -35.333 1.00 91.94 263 ALA A O 1
ATOM 2059 N N . THR A 1 264 ? 14.993 -4.449 -33.959 1.00 92.94 264 THR A N 1
ATOM 2060 C CA . THR A 1 264 ? 15.566 -5.351 -34.981 1.00 92.94 264 THR A CA 1
ATOM 2061 C C . THR A 1 264 ? 14.570 -5.634 -36.110 1.00 92.94 264 THR A C 1
ATOM 2063 O O . THR A 1 264 ? 14.892 -5.426 -37.277 1.00 92.94 264 THR A O 1
ATOM 2066 N N . ASP A 1 265 ? 13.331 -6.010 -35.772 1.00 90.50 265 ASP A N 1
ATOM 2067 C CA . ASP A 1 265 ? 12.229 -6.242 -36.720 1.00 90.50 265 ASP A CA 1
ATOM 2068 C C . ASP A 1 265 ? 11.912 -4.990 -37.557 1.00 90.50 265 ASP A C 1
ATOM 2070 O O . ASP A 1 265 ? 11.380 -5.080 -38.661 1.00 90.50 265 ASP A O 1
ATOM 2074 N N . SER A 1 266 ? 12.231 -3.809 -37.018 1.00 89.75 266 SER A N 1
ATOM 2075 C CA . SER A 1 266 ? 12.026 -2.504 -37.653 1.00 89.75 266 SER A CA 1
ATOM 2076 C C . SER A 1 266 ? 13.305 -1.947 -38.304 1.00 89.75 266 SER A C 1
ATOM 2078 O O . SER A 1 266 ? 13.357 -0.756 -38.606 1.00 89.75 266 SER A O 1
ATOM 2080 N N . GLN A 1 267 ? 14.327 -2.791 -38.511 1.00 92.81 267 GLN A N 1
ATOM 2081 C CA . GLN A 1 267 ? 15.597 -2.475 -39.184 1.00 92.81 267 GLN A CA 1
ATOM 2082 C C . GLN A 1 267 ? 16.340 -1.258 -38.597 1.00 92.81 267 GLN A C 1
ATOM 2084 O O . GLN A 1 267 ? 16.899 -0.433 -39.324 1.00 92.81 267 GLN A O 1
ATOM 2089 N N . ALA A 1 268 ? 16.328 -1.139 -37.268 1.00 92.81 268 ALA A N 1
ATOM 2090 C CA . ALA A 1 268 ? 17.097 -0.137 -36.543 1.00 92.81 268 ALA A CA 1
ATOM 2091 C C . ALA A 1 268 ? 18.606 -0.411 -36.632 1.00 92.81 268 ALA A C 1
ATOM 2093 O O . ALA A 1 268 ? 19.036 -1.546 -36.445 1.00 92.81 268 ALA A O 1
ATOM 2094 N N . ASP A 1 269 ? 19.417 0.635 -36.804 1.00 94.50 269 ASP A N 1
ATOM 2095 C CA . ASP A 1 269 ? 20.882 0.500 -36.750 1.00 94.50 269 ASP A CA 1
ATOM 2096 C C . ASP A 1 269 ? 21.374 0.425 -35.286 1.00 94.50 269 ASP A C 1
ATOM 2098 O O . ASP A 1 269 ? 22.411 -0.159 -34.973 1.00 94.50 269 ASP A O 1
ATOM 2102 N N . ASN A 1 270 ? 20.638 1.049 -34.359 1.00 94.44 270 ASN A N 1
ATOM 2103 C CA . ASN A 1 270 ? 20.898 1.005 -32.920 1.00 94.44 270 ASN A CA 1
ATOM 2104 C C . ASN A 1 270 ? 19.675 1.442 -32.100 1.00 94.44 270 ASN A C 1
ATOM 2106 O O . ASN A 1 270 ? 18.729 2.039 -32.620 1.00 94.44 270 ASN A O 1
ATOM 2110 N N . ILE A 1 271 ? 19.718 1.169 -30.796 1.00 95.12 271 ILE A N 1
ATOM 2111 C CA . ILE A 1 271 ? 18.711 1.588 -29.823 1.00 95.12 271 ILE A CA 1
ATOM 2112 C C . ILE A 1 271 ? 19.369 2.196 -28.578 1.00 95.12 271 ILE A C 1
ATOM 2114 O O . ILE A 1 271 ? 20.257 1.607 -27.958 1.00 95.12 271 ILE A O 1
ATOM 2118 N N . GLY A 1 272 ? 18.953 3.413 -28.232 1.00 94.06 272 GLY A N 1
ATOM 2119 C CA . GLY A 1 272 ? 19.511 4.225 -27.155 1.00 94.06 272 GLY A CA 1
ATOM 2120 C C . GLY A 1 272 ? 18.606 4.342 -25.929 1.00 94.06 272 GLY A C 1
ATOM 2121 O O . GLY A 1 272 ? 17.396 4.133 -25.992 1.00 94.06 272 GLY A O 1
ATOM 2122 N N . LEU A 1 273 ? 19.194 4.718 -24.796 1.00 93.00 273 LEU A N 1
ATOM 2123 C CA . LEU A 1 273 ? 18.473 5.119 -23.588 1.00 93.00 273 LEU A CA 1
ATOM 2124 C C . LEU A 1 273 ? 19.300 6.078 -22.731 1.00 93.00 273 LEU A C 1
ATOM 2126 O O . LEU A 1 273 ? 20.524 6.157 -22.855 1.00 93.00 273 LEU A O 1
ATOM 2130 N N . TYR A 1 274 ? 18.621 6.774 -21.821 1.00 89.25 274 TYR A N 1
ATOM 2131 C CA . TYR A 1 274 ? 19.254 7.505 -20.727 1.00 89.25 274 TYR A CA 1
ATOM 2132 C C . TYR A 1 274 ? 18.952 6.811 -19.399 1.00 89.25 274 TYR A C 1
ATOM 2134 O O . TYR A 1 274 ? 17.789 6.584 -19.061 1.00 89.25 274 TYR A O 1
ATOM 2142 N N . ALA A 1 275 ? 19.990 6.525 -18.618 1.00 83.62 275 ALA A N 1
ATOM 2143 C CA . ALA A 1 275 ? 19.875 6.053 -17.242 1.00 83.62 275 ALA A CA 1
ATOM 2144 C C . ALA A 1 275 ? 20.399 7.133 -16.287 1.00 83.62 275 ALA A C 1
ATOM 2146 O O . ALA A 1 275 ? 21.445 7.718 -16.542 1.00 83.62 275 ALA A O 1
ATOM 2147 N N . ALA A 1 276 ? 19.705 7.407 -15.178 1.00 79.94 276 ALA A N 1
ATOM 2148 C CA . ALA A 1 276 ? 20.268 8.252 -14.119 1.00 79.94 276 ALA A CA 1
ATOM 2149 C C . ALA A 1 276 ? 21.523 7.587 -13.532 1.00 79.94 276 ALA A C 1
ATOM 2151 O O . ALA A 1 276 ? 21.506 6.373 -13.315 1.00 79.94 276 ALA A O 1
ATOM 2152 N N . HIS A 1 277 ? 22.578 8.352 -13.244 1.00 78.62 277 HIS A N 1
ATOM 2153 C CA . HIS A 1 277 ? 23.871 7.800 -12.812 1.00 78.62 277 HIS A CA 1
ATOM 2154 C C . HIS A 1 277 ? 23.761 6.970 -11.518 1.00 78.62 277 HIS A C 1
ATOM 2156 O O . HIS A 1 277 ? 24.409 5.931 -11.375 1.00 78.62 277 HIS A O 1
ATOM 2162 N N . GLY A 1 278 ? 22.873 7.364 -10.599 1.00 78.44 278 GLY A N 1
ATOM 2163 C CA . GLY A 1 278 ? 22.558 6.601 -9.384 1.00 78.44 278 GLY A CA 1
ATOM 2164 C C . GLY A 1 278 ? 21.757 5.304 -9.606 1.00 78.44 278 GLY A C 1
ATOM 2165 O O . GLY A 1 278 ? 21.620 4.501 -8.683 1.00 78.44 278 GLY A O 1
ATOM 2166 N N . ASN A 1 279 ? 21.226 5.042 -10.808 1.00 81.12 279 ASN A N 1
ATOM 2167 C CA . ASN A 1 279 ? 20.413 3.855 -11.106 1.00 81.12 279 ASN A CA 1
ATOM 2168 C C . ASN A 1 279 ? 21.275 2.637 -11.493 1.00 81.12 279 ASN A C 1
ATOM 2170 O O . ASN A 1 279 ? 21.080 2.002 -12.534 1.00 81.12 279 ASN A O 1
ATOM 2174 N N . VAL A 1 280 ? 22.220 2.291 -10.614 1.00 87.38 280 VAL A N 1
ATOM 2175 C CA . VAL A 1 280 ? 23.157 1.163 -10.761 1.00 87.38 280 VAL A CA 1
ATOM 2176 C C . VAL A 1 280 ? 22.470 -0.159 -11.165 1.00 87.38 280 VAL A C 1
ATOM 2178 O O . VAL A 1 280 ? 23.005 -0.850 -12.034 1.00 87.38 280 VAL A O 1
ATOM 2181 N N . PRO A 1 281 ? 21.281 -0.539 -10.636 1.00 84.69 281 PRO A N 1
ATOM 2182 C CA . PRO A 1 281 ? 20.601 -1.763 -11.065 1.00 84.69 281 PRO A CA 1
ATOM 2183 C C . PRO A 1 281 ? 20.169 -1.755 -12.538 1.00 84.69 281 PRO A C 1
ATOM 2185 O O . PRO A 1 281 ? 20.226 -2.802 -13.181 1.00 84.69 281 PRO A O 1
ATOM 2188 N N . ALA A 1 282 ? 19.744 -0.605 -13.074 1.00 84.06 282 ALA A N 1
ATOM 2189 C CA . ALA A 1 282 ? 19.372 -0.478 -14.482 1.00 84.06 282 ALA A CA 1
ATOM 2190 C C . ALA A 1 282 ? 20.612 -0.447 -15.384 1.00 84.06 282 ALA A C 1
ATOM 2192 O O . ALA A 1 282 ? 20.667 -1.191 -16.357 1.00 84.06 282 ALA A O 1
ATOM 2193 N N . ILE A 1 283 ? 21.643 0.320 -15.014 1.00 90.50 283 ILE A N 1
ATOM 2194 C CA . ILE A 1 283 ? 22.920 0.373 -15.746 1.00 90.50 283 ILE A CA 1
ATOM 2195 C C . ILE A 1 283 ? 23.516 -1.038 -15.885 1.00 90.50 283 ILE A C 1
ATOM 2197 O O . ILE A 1 283 ? 23.846 -1.474 -16.986 1.00 90.50 283 ILE A O 1
ATOM 2201 N N . ASN A 1 284 ? 23.565 -1.809 -14.793 1.00 92.44 284 ASN A N 1
ATOM 2202 C CA . ASN A 1 284 ? 24.063 -3.186 -14.825 1.00 92.44 284 ASN A CA 1
ATOM 2203 C C . ASN A 1 284 ? 23.180 -4.130 -15.659 1.00 92.44 284 ASN A C 1
ATOM 2205 O O . ASN A 1 284 ? 23.715 -5.020 -16.318 1.00 92.44 284 ASN A O 1
ATOM 2209 N N . LEU A 1 285 ? 21.854 -3.941 -15.674 1.00 92.62 285 LEU A N 1
ATOM 2210 C CA . LEU A 1 285 ? 20.954 -4.683 -16.565 1.00 92.62 285 LEU A CA 1
ATOM 2211 C C . LEU A 1 285 ? 21.267 -4.399 -18.042 1.00 92.62 285 LEU A C 1
ATOM 2213 O O . LEU A 1 285 ? 21.338 -5.334 -18.837 1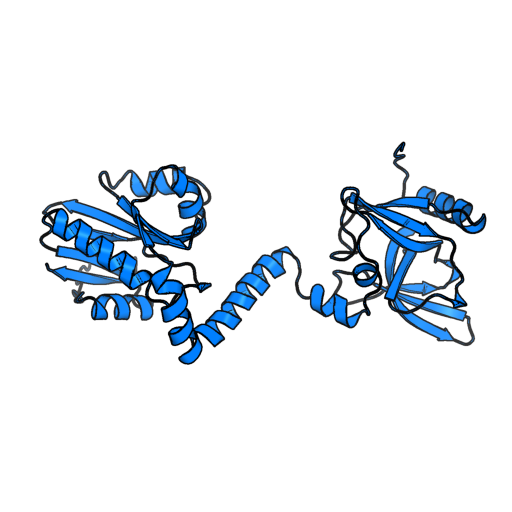.00 92.62 285 LEU A O 1
ATOM 2217 N N . TYR A 1 286 ? 21.462 -3.132 -18.405 1.00 95.19 286 TYR A N 1
ATOM 2218 C CA . TYR A 1 286 ? 21.746 -2.735 -19.782 1.00 95.19 286 TYR A CA 1
ATOM 2219 C C . TYR A 1 286 ? 23.133 -3.216 -20.234 1.00 95.19 286 TYR A C 1
ATOM 2221 O O . TYR A 1 286 ? 23.242 -3.814 -21.304 1.00 95.19 286 TYR A O 1
ATOM 2229 N N . ARG A 1 287 ? 24.167 -3.101 -19.386 1.00 95.31 287 ARG A N 1
ATOM 2230 C CA . ARG A 1 287 ? 25.496 -3.697 -19.641 1.00 95.31 287 ARG A CA 1
ATOM 2231 C C . ARG A 1 287 ? 25.412 -5.219 -19.858 1.00 95.31 287 ARG A C 1
ATOM 2233 O O . ARG A 1 287 ? 25.984 -5.734 -20.811 1.00 95.31 287 ARG A O 1
ATOM 2240 N N . GLN A 1 288 ? 24.632 -5.942 -19.043 1.00 94.81 288 GLN A N 1
ATOM 2241 C CA . GLN A 1 288 ? 24.366 -7.388 -19.217 1.00 94.81 288 GLN A CA 1
ATOM 2242 C C . GLN A 1 288 ? 23.588 -7.749 -20.496 1.00 94.81 288 GLN A C 1
ATOM 2244 O O . GLN A 1 288 ? 23.475 -8.931 -20.830 1.00 94.81 288 GLN A O 1
ATOM 2249 N N . LEU A 1 289 ? 23.002 -6.758 -21.164 1.00 95.50 289 LEU A N 1
ATOM 2250 C CA . LEU A 1 289 ? 22.302 -6.887 -22.437 1.00 95.50 289 LEU A CA 1
ATOM 2251 C C . LEU A 1 289 ? 23.129 -6.375 -23.624 1.00 95.50 289 LEU A C 1
ATOM 2253 O O . LEU A 1 289 ? 22.613 -6.368 -24.731 1.00 95.50 289 LEU A O 1
ATOM 2257 N N . GLY A 1 290 ? 24.387 -5.973 -23.417 1.00 95.88 290 GLY A N 1
ATOM 2258 C CA . GLY A 1 290 ? 25.278 -5.491 -24.477 1.00 95.88 290 GLY A CA 1
ATOM 2259 C C . GLY A 1 290 ? 25.196 -3.989 -24.762 1.00 95.88 290 GLY A C 1
ATOM 2260 O O . GLY A 1 290 ? 25.828 -3.525 -25.705 1.00 95.88 290 GLY A O 1
ATOM 2261 N N . PHE A 1 291 ? 24.457 -3.205 -23.967 1.00 97.00 291 PHE A N 1
ATOM 2262 C CA . PHE A 1 291 ? 24.489 -1.746 -24.099 1.00 97.00 291 PHE A CA 1
ATOM 2263 C C . PHE A 1 291 ? 25.833 -1.196 -23.609 1.00 97.00 291 PHE A C 1
ATOM 2265 O O . PHE A 1 291 ? 26.247 -1.453 -22.475 1.00 97.00 291 PHE A O 1
ATOM 2272 N N . THR A 1 292 ? 26.462 -0.366 -24.435 1.00 95.19 292 THR A N 1
ATOM 2273 C CA . THR A 1 292 ? 27.686 0.375 -24.114 1.00 95.19 292 THR A CA 1
ATOM 2274 C C . THR A 1 292 ? 27.372 1.812 -23.716 1.00 95.19 292 THR A C 1
ATOM 2276 O O . THR A 1 292 ? 26.454 2.428 -24.263 1.00 95.19 292 THR A O 1
ATOM 2279 N N . GLU A 1 293 ? 28.144 2.362 -22.785 1.00 90.56 293 GLU A N 1
ATOM 2280 C CA . GLU A 1 293 ? 28.049 3.771 -22.395 1.00 90.56 293 GLU A CA 1
ATOM 2281 C C . GLU A 1 293 ? 28.715 4.663 -23.439 1.00 90.56 293 GLU A C 1
ATOM 2283 O O . GLU A 1 293 ? 29.773 4.332 -23.972 1.00 90.56 293 GLU A O 1
ATOM 2288 N N . VAL A 1 294 ? 28.088 5.800 -23.727 1.00 86.62 294 VAL A N 1
ATOM 2289 C CA . VAL A 1 294 ? 28.621 6.810 -24.640 1.00 86.62 294 VAL A CA 1
ATOM 2290 C C . VAL A 1 294 ? 28.787 8.098 -23.853 1.00 86.62 294 VAL A C 1
ATOM 2292 O O . VAL A 1 294 ? 27.809 8.646 -23.342 1.00 86.62 294 VAL A O 1
ATOM 2295 N N . SER A 1 295 ? 30.024 8.581 -23.752 1.00 62.78 295 SER A N 1
ATOM 2296 C CA . SER A 1 295 ? 30.362 9.828 -23.070 1.00 62.78 295 SER A CA 1
ATOM 2297 C C . SER A 1 295 ? 29.717 11.019 -23.781 1.00 62.78 295 SER A C 1
ATOM 2299 O O . SER A 1 295 ? 30.218 11.535 -24.779 1.00 62.78 295 SER A O 1
ATOM 2301 N N . THR A 1 296 ? 28.582 11.486 -23.261 1.00 55.88 296 THR A N 1
ATOM 2302 C CA . THR A 1 296 ? 27.930 12.707 -23.739 1.00 55.88 296 THR A CA 1
ATOM 2303 C C . THR A 1 296 ? 28.671 13.937 -23.230 1.00 55.88 296 THR A C 1
ATOM 2305 O O . THR A 1 296 ? 28.276 14.548 -22.237 1.00 55.88 296 THR A O 1
ATOM 2308 N N . ILE A 1 297 ? 29.73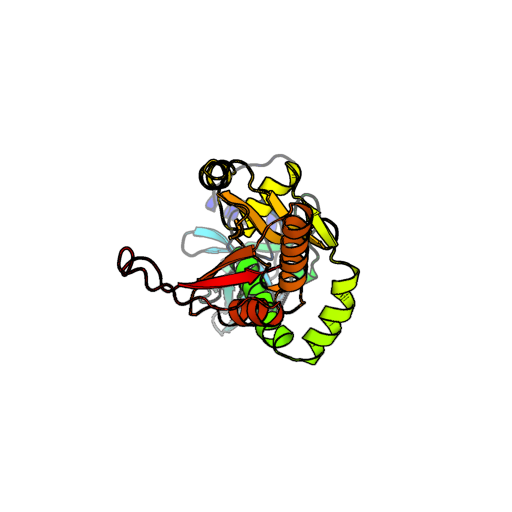1 14.321 -23.944 1.00 47.81 297 ILE A N 1
ATOM 2309 C CA . ILE A 1 297 ? 30.283 15.678 -23.890 1.00 47.81 297 ILE A CA 1
ATOM 2310 C C . ILE A 1 297 ? 29.320 16.592 -24.662 1.00 47.81 297 ILE A C 1
ATOM 2312 O O . ILE A 1 297 ? 29.584 16.980 -25.794 1.00 47.81 297 ILE A O 1
ATOM 2316 N N . ASP A 1 298 ? 28.173 16.901 -24.058 1.00 45.34 298 ASP A N 1
ATOM 2317 C CA . ASP A 1 298 ? 27.281 17.952 -24.543 1.00 45.34 298 ASP A CA 1
ATOM 2318 C C . ASP A 1 298 ? 27.190 19.052 -23.482 1.00 45.34 298 ASP A C 1
ATOM 2320 O O . ASP A 1 298 ? 26.412 19.007 -22.526 1.00 45.34 298 ASP A O 1
ATOM 2324 N N . SER A 1 299 ? 28.067 20.041 -23.638 1.00 42.25 299 SER A N 1
ATOM 2325 C CA . SER A 1 299 ? 28.198 21.197 -22.755 1.00 42.25 299 SER A CA 1
ATOM 2326 C C . SER A 1 299 ? 26.982 22.131 -22.777 1.00 42.25 299 SER A C 1
ATOM 2328 O O . SER A 1 299 ? 26.908 22.999 -21.911 1.00 42.25 299 SER A O 1
ATOM 2330 N N . SER A 1 300 ? 26.023 21.947 -23.695 1.00 43.81 300 SER A N 1
ATOM 2331 C CA . SER A 1 300 ? 24.852 22.824 -23.850 1.00 43.81 300 SER A CA 1
ATOM 2332 C C . SER A 1 300 ? 23.722 22.579 -22.838 1.00 43.81 300 SER A C 1
ATOM 2334 O O . SER A 1 300 ? 22.819 23.405 -22.722 1.00 43.81 300 SER A O 1
ATOM 2336 N N . ARG A 1 301 ? 23.745 21.461 -22.091 1.00 46.97 301 ARG A N 1
ATOM 2337 C CA . ARG A 1 301 ? 22.676 21.068 -21.140 1.00 46.97 301 ARG A CA 1
ATOM 2338 C C . ARG A 1 301 ? 23.187 20.677 -19.747 1.00 46.97 301 ARG A C 1
ATOM 2340 O O . ARG A 1 301 ? 22.543 19.896 -19.044 1.00 46.97 301 ARG A O 1
ATOM 2347 N N . LYS A 1 302 ? 24.342 21.220 -19.346 1.00 41.31 302 LYS A N 1
ATOM 2348 C CA . LYS A 1 302 ? 25.097 20.821 -18.141 1.00 41.31 302 LYS A CA 1
ATOM 2349 C C . LYS A 1 302 ? 24.352 20.912 -16.801 1.00 41.31 302 LYS A C 1
ATOM 2351 O O . LYS A 1 302 ? 24.788 20.264 -15.858 1.00 41.31 302 LYS A O 1
ATOM 2356 N N . GLU A 1 303 ? 23.254 21.657 -16.707 1.00 38.81 303 GLU A N 1
ATOM 2357 C CA . GLU A 1 303 ? 22.529 21.866 -15.441 1.00 38.81 303 GLU A CA 1
ATOM 2358 C C . GLU A 1 303 ? 21.300 20.957 -15.250 1.00 38.81 303 GLU A C 1
ATOM 2360 O O . GLU A 1 303 ? 20.744 20.909 -14.158 1.00 38.81 303 GLU A O 1
ATOM 2365 N N . ALA A 1 304 ? 20.854 20.223 -16.279 1.00 42.53 304 ALA A N 1
ATOM 2366 C CA . ALA A 1 304 ? 19.526 19.602 -16.242 1.00 42.53 304 ALA A CA 1
ATOM 2367 C C . ALA A 1 304 ? 19.464 18.229 -15.543 1.00 42.53 304 ALA A C 1
ATOM 2369 O O . ALA A 1 304 ? 18.604 18.030 -14.687 1.00 42.53 304 ALA A O 1
ATOM 2370 N N . PHE A 1 305 ? 20.305 17.249 -15.917 1.00 50.06 305 PHE A N 1
ATOM 2371 C CA . PHE A 1 305 ? 20.204 15.887 -15.364 1.00 50.06 305 PHE A CA 1
ATOM 2372 C C . PHE A 1 305 ? 21.507 15.073 -15.389 1.00 50.06 305 PHE A C 1
ATOM 2374 O O . PHE A 1 305 ? 22.061 14.801 -16.452 1.00 50.06 305 PHE A O 1
ATOM 2381 N N . ASP A 1 306 ? 21.879 14.546 -14.221 1.00 67.88 306 ASP A N 1
ATOM 2382 C CA . ASP A 1 306 ? 22.907 13.517 -14.001 1.00 67.88 306 ASP A CA 1
ATOM 2383 C C . ASP A 1 306 ? 22.494 12.155 -14.614 1.00 67.88 306 ASP A C 1
ATOM 2385 O O . ASP A 1 306 ? 21.896 11.282 -13.968 1.00 67.88 306 ASP A O 1
ATOM 2389 N N . ARG A 1 307 ? 22.713 12.007 -15.928 1.00 77.75 307 ARG A N 1
ATOM 2390 C CA . ARG A 1 307 ? 22.299 10.842 -16.727 1.00 77.75 307 ARG A CA 1
ATOM 2391 C C . ARG A 1 307 ? 23.398 10.376 -17.676 1.00 77.75 307 ARG A C 1
ATOM 2393 O O . ARG A 1 307 ? 23.998 11.163 -18.398 1.00 77.75 307 ARG A O 1
ATOM 2400 N N . ILE A 1 308 ? 23.561 9.062 -17.742 1.00 86.12 308 ILE A N 1
ATOM 2401 C CA . ILE A 1 308 ? 24.450 8.346 -18.652 1.00 86.12 308 ILE A CA 1
ATOM 2402 C C . ILE A 1 308 ? 23.647 7.941 -19.894 1.00 86.12 308 ILE A C 1
ATOM 2404 O O . ILE A 1 308 ? 22.575 7.337 -19.774 1.00 86.12 308 ILE A O 1
ATOM 2408 N N . LYS A 1 309 ? 24.159 8.255 -21.090 1.00 91.12 309 LYS A N 1
ATOM 2409 C CA . LYS A 1 309 ? 23.626 7.730 -22.355 1.00 91.12 309 LYS A CA 1
ATOM 2410 C C . LYS A 1 309 ? 24.194 6.334 -22.600 1.00 91.12 309 LYS A C 1
ATOM 2412 O O . LYS A 1 309 ? 25.408 6.141 -22.564 1.00 91.12 309 LYS A O 1
ATOM 2417 N N . MET A 1 310 ? 23.324 5.375 -22.890 1.00 93.81 310 MET A N 1
ATOM 2418 C CA . MET A 1 310 ? 23.708 4.015 -23.265 1.00 93.81 310 MET A CA 1
ATOM 2419 C C . MET A 1 310 ? 23.123 3.671 -24.633 1.00 93.81 310 MET A C 1
ATOM 2421 O O . MET A 1 310 ? 22.004 4.081 -24.941 1.00 93.81 310 MET A O 1
ATOM 2425 N N . ILE A 1 311 ? 23.869 2.931 -25.452 1.00 94.75 311 ILE A N 1
ATOM 2426 C CA . ILE A 1 311 ? 23.459 2.502 -26.796 1.00 94.75 311 ILE A CA 1
ATOM 2427 C C . ILE A 1 311 ? 23.747 1.009 -26.960 1.00 94.75 311 ILE A C 1
ATOM 2429 O O . ILE A 1 311 ? 24.834 0.550 -26.613 1.00 94.75 311 ILE A O 1
ATOM 2433 N N . TYR A 1 312 ? 22.789 0.274 -27.518 1.00 96.12 312 TYR A N 1
ATOM 2434 C CA . TYR A 1 312 ? 22.980 -1.055 -28.092 1.00 96.12 312 TYR A CA 1
ATOM 2435 C C . TYR A 1 312 ? 23.002 -0.925 -29.617 1.00 96.12 312 TYR A C 1
ATOM 2437 O O . TYR A 1 312 ? 22.098 -0.313 -30.187 1.00 96.12 312 TYR A O 1
ATOM 2445 N N . LYS A 1 313 ? 24.029 -1.469 -30.271 1.00 94.12 313 LYS A N 1
ATOM 2446 C CA . LYS A 1 313 ? 24.115 -1.572 -31.736 1.00 94.12 313 LYS A CA 1
ATOM 2447 C C . LYS A 1 313 ? 23.720 -2.990 -32.140 1.00 94.12 313 LYS A C 1
ATOM 2449 O O . LYS A 1 313 ? 24.122 -3.923 -31.445 1.00 94.12 313 LYS A O 1
ATOM 2454 N N . PHE A 1 314 ? 22.917 -3.109 -33.195 1.00 91.00 314 PHE A N 1
ATOM 2455 C CA . PHE A 1 314 ? 22.476 -4.396 -33.738 1.00 91.00 314 PHE A CA 1
ATOM 2456 C C . PHE A 1 314 ? 23.554 -5.037 -34.623 1.00 91.00 314 PHE A C 1
ATOM 2458 O O . PHE A 1 314 ? 24.409 -4.281 -35.139 1.00 91.00 314 PHE A O 1
#

pLDDT: mean 74.28, std 18.93, range [30.44, 97.0]

Solvent-accessible surface area (backbone atoms only — not comparable to full-atom values): 17664 Å² total; per-residue (Å²): 136,85,88,76,94,67,56,45,57,58,48,46,53,55,45,36,58,40,22,74,73,68,35,70,50,79,45,75,38,81,58,63,52,33,26,90,71,43,49,59,73,22,37,35,34,31,33,55,71,57,80,92,74,66,50,63,20,43,39,31,37,28,58,43,100,84,57,37,60,42,69,29,28,30,64,40,76,46,82,54,100,91,48,52,35,32,34,29,30,42,40,54,58,91,70,85,59,52,78,42,54,60,89,44,54,51,28,33,57,77,45,41,32,50,96,92,36,76,54,60,62,82,60,63,55,47,49,60,73,60,51,48,71,56,22,85,38,40,72,69,50,24,66,47,46,46,49,46,35,52,39,52,52,34,59,55,38,62,62,37,66,67,51,37,53,51,49,32,62,65,45,58,80,53,48,52,73,46,74,62,55,84,86,43,48,69,60,47,26,68,68,76,71,44,95,45,69,64,63,49,46,66,68,44,67,82,40,94,64,63,44,48,38,34,32,28,50,83,93,42,79,49,29,39,33,35,36,30,74,52,80,88,47,32,29,36,49,46,76,74,42,57,46,74,85,56,53,86,47,52,55,69,58,54,55,49,51,52,50,51,49,55,37,55,79,64,67,30,62,28,40,32,37,75,44,50,66,87,43,54,74,57,55,53,51,38,46,78,69,62,30,42,80,48,89,80,88,57,81,90,58,78,86,77,70,75,57,45,40,34,38,32,72,112